Protein AF-A0A4Z2FTT7-F1 (afdb_monomer_lite)

Radius of gyration: 26.57 Å; chains: 1; bounding box: 64×46×73 Å

InterPro domains:
  IPR036691 Endonuclease/exonuclease/phosphatase superfamily [G3DSA:3.60.10.10] (120-258)
  IPR036691 Endonuclease/exonuclease/phosphatase superfamily [SSF56219] (150-249)
  IPR051055 PIF1 DNA helicase [PTHR47642] (5-167)

pLDDT: mean 81.09, std 10.64, range [51.78, 94.56]

Structure (mmCIF, N/CA/C/O backbone):
data_AF-A0A4Z2FTT7-F1
#
_entry.id   AF-A0A4Z2FTT7-F1
#
loop_
_atom_site.group_PDB
_atom_site.id
_atom_site.type_symbol
_atom_site.label_atom_id
_atom_site.label_alt_id
_atom_site.label_comp_id
_atom_site.label_asym_id
_atom_site.label_entity_id
_atom_site.label_seq_id
_atom_site.pdbx_PDB_ins_code
_atom_site.Cartn_x
_atom_site.Cartn_y
_atom_site.Cartn_z
_atom_site.occupancy
_atom_site.B_iso_or_equiv
_atom_site.auth_seq_id
_atom_site.auth_comp_id
_atom_site.auth_asym_id
_atom_site.auth_atom_id
_atom_site.pdbx_PDB_model_num
ATOM 1 N N . MET A 1 1 ? 25.150 -14.774 -25.495 1.00 55.94 1 MET A N 1
ATOM 2 C CA . MET A 1 1 ? 24.539 -13.585 -26.132 1.00 55.94 1 MET A CA 1
ATOM 3 C C . MET A 1 1 ? 25.618 -12.824 -26.909 1.00 55.94 1 MET A C 1
ATOM 5 O O . MET A 1 1 ? 26.497 -12.256 -26.270 1.00 55.94 1 MET A O 1
ATOM 9 N N . ARG A 1 2 ? 25.612 -12.877 -28.256 1.00 83.75 2 ARG A N 1
ATOM 10 C CA . ARG A 1 2 ? 26.646 -12.263 -29.129 1.00 83.75 2 ARG A CA 1
ATOM 11 C C . ARG A 1 2 ? 26.701 -10.734 -29.020 1.00 83.75 2 ARG A C 1
ATOM 13 O O . ARG A 1 2 ? 27.790 -10.173 -28.983 1.00 83.75 2 ARG A O 1
ATOM 20 N N . ALA A 1 3 ? 25.553 -10.088 -28.799 1.00 83.62 3 ALA A N 1
ATOM 21 C CA . ALA A 1 3 ? 25.464 -8.646 -28.547 1.00 83.62 3 ALA A CA 1
ATOM 22 C C . ALA A 1 3 ? 26.338 -8.178 -27.370 1.00 83.62 3 ALA A C 1
ATOM 24 O O . ALA A 1 3 ? 27.072 -7.205 -27.494 1.00 83.62 3 ALA A O 1
ATOM 25 N N . ARG A 1 4 ? 26.353 -8.925 -26.255 1.00 89.12 4 ARG A N 1
ATOM 26 C CA . ARG A 1 4 ? 27.187 -8.603 -25.081 1.00 89.12 4 ARG A CA 1
ATOM 27 C C . ARG A 1 4 ? 28.691 -8.631 -25.384 1.00 89.12 4 ARG A C 1
ATOM 29 O O . ARG A 1 4 ? 29.454 -7.959 -24.704 1.00 89.12 4 ARG A O 1
ATOM 36 N N . ARG A 1 5 ? 29.119 -9.440 -26.358 1.00 92.25 5 ARG A N 1
ATOM 37 C CA . ARG A 1 5 ? 30.529 -9.590 -26.755 1.00 92.25 5 ARG A CA 1
ATOM 38 C C . ARG A 1 5 ? 30.894 -8.750 -27.983 1.00 92.25 5 ARG A C 1
ATOM 40 O O . ARG A 1 5 ? 32.008 -8.887 -28.465 1.00 92.25 5 ARG A O 1
ATOM 47 N N . ALA A 1 6 ? 29.972 -7.922 -28.480 1.00 85.75 6 ALA A N 1
ATOM 48 C CA . ALA A 1 6 ? 30.131 -7.145 -29.709 1.00 85.75 6 ALA A CA 1
ATOM 49 C C . ALA A 1 6 ? 30.471 -7.997 -30.953 1.00 85.75 6 ALA A C 1
ATOM 51 O O . ALA A 1 6 ? 31.173 -7.544 -31.849 1.00 85.75 6 ALA A O 1
ATOM 52 N N . THR A 1 7 ? 29.954 -9.230 -31.027 1.00 92.19 7 THR A N 1
ATOM 53 C CA . THR A 1 7 ? 30.184 -10.164 -32.147 1.00 92.19 7 THR A CA 1
ATOM 54 C C . THR A 1 7 ? 28.905 -10.486 -32.931 1.00 92.19 7 THR A C 1
ATOM 56 O O . THR A 1 7 ? 28.724 -11.613 -33.391 1.00 92.19 7 THR A O 1
ATOM 59 N N . CYS A 1 8 ? 27.971 -9.532 -33.034 1.00 91.06 8 CYS A N 1
ATOM 60 C CA . CYS A 1 8 ? 26.739 -9.715 -33.811 1.00 91.06 8 CYS A CA 1
ATOM 61 C C . CYS A 1 8 ? 27.037 -9.850 -35.309 1.00 91.06 8 CYS A C 1
ATOM 63 O O . CYS A 1 8 ? 27.808 -9.063 -35.856 1.00 91.06 8 CYS A O 1
ATOM 65 N N . THR A 1 9 ? 26.393 -10.815 -35.964 1.00 93.19 9 THR A N 1
ATOM 66 C CA . THR A 1 9 ? 26.458 -10.986 -37.422 1.00 93.19 9 THR A CA 1
ATOM 67 C C . THR A 1 9 ? 25.404 -10.132 -38.134 1.00 93.19 9 THR A C 1
ATOM 69 O O . THR A 1 9 ? 24.498 -9.578 -37.509 1.00 93.19 9 THR A O 1
ATOM 72 N N . GLU A 1 10 ? 25.484 -10.042 -39.462 1.00 93.12 10 GLU A N 1
ATOM 73 C CA . GLU A 1 10 ? 24.448 -9.383 -40.270 1.00 93.12 10 GLU A CA 1
ATOM 74 C C . GLU A 1 10 ? 23.077 -10.057 -40.125 1.00 93.12 10 GLU A C 1
ATOM 76 O O . GLU A 1 10 ? 22.065 -9.362 -40.022 1.00 93.12 10 GLU A O 1
ATOM 81 N N . ASP A 1 11 ? 23.038 -11.389 -40.017 1.00 93.12 11 ASP A N 1
ATOM 82 C CA . ASP A 1 11 ? 21.801 -12.136 -39.762 1.00 93.12 11 ASP A CA 1
ATOM 83 C C . ASP A 1 11 ? 21.186 -11.794 -38.398 1.00 93.12 11 ASP A C 1
ATOM 85 O O . ASP A 1 11 ? 19.968 -11.642 -38.297 1.00 93.12 11 ASP A O 1
ATOM 89 N N . ASP A 1 12 ? 22.011 -11.594 -37.359 1.00 91.75 12 ASP A N 1
ATOM 90 C CA . ASP A 1 12 ? 21.536 -11.139 -36.045 1.00 91.75 12 ASP A CA 1
ATOM 91 C C . ASP A 1 12 ? 20.872 -9.760 -36.150 1.00 91.75 12 ASP A C 1
ATOM 93 O O . ASP A 1 12 ? 19.799 -9.527 -35.590 1.00 91.75 12 ASP A O 1
ATOM 97 N N . ILE A 1 13 ? 21.496 -8.836 -36.889 1.00 90.00 13 ILE A N 1
ATOM 98 C CA . ILE A 1 13 ? 20.957 -7.487 -37.106 1.00 90.00 13 ILE A CA 1
ATOM 99 C C . ILE A 1 13 ? 19.655 -7.561 -37.908 1.00 90.00 13 ILE A C 1
ATOM 101 O O . ILE A 1 13 ? 18.696 -6.857 -37.587 1.00 90.00 13 ILE A O 1
ATOM 105 N N . LYS A 1 14 ? 19.602 -8.411 -38.939 1.00 93.00 14 LYS A N 1
ATOM 106 C CA . LYS A 1 14 ? 18.405 -8.613 -39.760 1.00 93.00 14 LYS A CA 1
ATOM 107 C C . LYS A 1 14 ? 17.248 -9.146 -38.918 1.00 93.00 14 LYS A C 1
ATOM 109 O O . LYS A 1 14 ? 16.152 -8.608 -39.028 1.00 93.00 14 LYS A O 1
ATOM 114 N N . LEU A 1 15 ? 17.506 -10.115 -38.039 1.00 92.31 15 LEU A N 1
ATOM 115 C CA . LEU A 1 15 ? 16.520 -10.641 -37.095 1.00 92.31 15 LEU A CA 1
ATOM 116 C C . LEU A 1 15 ? 16.031 -9.570 -36.108 1.00 92.31 15 LEU A C 1
ATOM 118 O O . LEU A 1 15 ? 14.836 -9.454 -35.873 1.00 92.31 15 LEU A O 1
ATOM 122 N N . LEU A 1 16 ? 16.917 -8.741 -35.548 1.00 89.81 16 LEU A N 1
ATOM 123 C CA . LEU A 1 16 ? 16.490 -7.662 -34.643 1.00 89.81 16 LEU A CA 1
ATOM 124 C C . LEU A 1 16 ? 15.611 -6.625 -35.354 1.00 89.81 16 LEU A C 1
ATOM 126 O O . LEU A 1 16 ? 14.643 -6.132 -34.776 1.00 89.81 16 LEU A O 1
ATOM 130 N N . LYS A 1 17 ? 15.910 -6.322 -36.623 1.00 91.12 17 LYS A N 1
ATOM 131 C CA . LYS A 1 17 ? 15.117 -5.388 -37.432 1.00 91.12 17 LYS A CA 1
ATOM 132 C C . LYS A 1 17 ? 13.697 -5.883 -37.707 1.00 91.12 17 LYS A C 1
ATOM 134 O O . LYS A 1 17 ? 12.822 -5.044 -37.891 1.00 91.12 17 LYS A O 1
ATOM 139 N N . THR A 1 18 ? 13.434 -7.194 -37.691 1.00 91.00 18 THR A N 1
ATOM 140 C CA . THR A 1 18 ? 12.058 -7.704 -37.847 1.00 91.00 18 THR A CA 1
ATOM 141 C C . THR A 1 18 ? 11.179 -7.432 -36.626 1.00 91.00 18 THR A C 1
ATOM 143 O O . THR A 1 18 ? 9.964 -7.530 -36.734 1.00 91.00 18 THR A O 1
ATOM 146 N N . GLY A 1 19 ? 11.770 -7.109 -35.471 1.00 85.00 19 GLY A N 1
ATOM 147 C CA . GLY A 1 19 ? 11.050 -6.767 -34.240 1.00 85.00 19 GLY A CA 1
ATOM 148 C C . GLY A 1 19 ? 10.808 -5.268 -34.044 1.00 85.00 19 GLY A C 1
ATOM 149 O O . GLY A 1 19 ? 10.354 -4.868 -32.975 1.00 85.00 19 GLY A O 1
ATOM 150 N N . VAL A 1 20 ? 11.148 -4.427 -35.027 1.00 89.06 20 VAL A N 1
ATOM 151 C CA . VAL A 1 20 ? 10.937 -2.978 -34.936 1.00 89.06 20 VAL A CA 1
ATOM 152 C C . VAL A 1 20 ? 9.460 -2.674 -35.161 1.00 89.06 20 VAL A C 1
ATOM 154 O O . VAL A 1 20 ? 8.923 -2.942 -36.230 1.00 89.06 20 VAL A O 1
ATOM 157 N N . VAL A 1 21 ? 8.831 -2.083 -34.148 1.00 88.69 21 VAL A N 1
ATOM 158 C CA . VAL A 1 21 ? 7.438 -1.628 -34.173 1.00 88.69 21 VAL A CA 1
ATOM 159 C C . VAL A 1 21 ? 7.422 -0.140 -33.832 1.00 88.69 21 VAL A C 1
ATOM 161 O O . VAL A 1 21 ? 8.184 0.326 -32.981 1.00 88.69 21 VAL A O 1
ATOM 164 N N . THR A 1 22 ? 6.576 0.616 -34.516 1.00 86.81 22 THR A N 1
ATOM 165 C CA . THR A 1 22 ? 6.398 2.057 -34.337 1.00 86.81 22 THR A CA 1
ATOM 166 C C . THR A 1 22 ? 5.178 2.350 -33.473 1.00 86.81 22 THR A C 1
ATOM 168 O O . THR A 1 22 ? 4.245 1.558 -33.401 1.00 86.81 22 THR A O 1
ATOM 171 N N . SER A 1 23 ? 5.141 3.518 -32.829 1.00 81.56 23 SER A N 1
ATOM 172 C CA . SER A 1 23 ? 4.002 3.918 -31.988 1.00 81.56 23 SER A CA 1
ATOM 173 C C . SER A 1 23 ? 2.696 4.138 -32.764 1.00 81.56 23 SER A C 1
ATOM 175 O O . SER A 1 23 ? 1.651 4.313 -32.148 1.00 81.56 23 SER A O 1
ATOM 177 N N . SER A 1 24 ? 2.755 4.181 -34.098 1.00 85.19 24 SER A N 1
ATOM 178 C CA . SER A 1 24 ? 1.593 4.224 -34.992 1.00 85.19 24 SER A CA 1
ATOM 179 C C . SER A 1 24 ? 0.999 2.847 -35.294 1.00 85.19 24 SER A C 1
ATOM 181 O O . SER A 1 24 ? -0.097 2.780 -35.843 1.00 85.19 24 SER A O 1
ATOM 183 N N . ASP A 1 25 ? 1.700 1.762 -34.963 1.00 86.94 25 ASP A N 1
ATOM 184 C CA . ASP A 1 25 ? 1.221 0.410 -35.234 1.00 86.94 25 ASP A CA 1
ATOM 185 C C . ASP A 1 25 ? 0.185 -0.024 -34.191 1.00 86.94 25 ASP A C 1
ATOM 187 O O . ASP A 1 25 ? 0.391 0.129 -32.988 1.00 86.94 25 ASP A O 1
ATOM 191 N N . ASN A 1 26 ? -0.905 -0.660 -34.631 1.00 85.25 26 ASN A N 1
ATOM 192 C CA . ASN A 1 26 ? -1.942 -1.178 -33.724 1.00 85.25 26 ASN A CA 1
ATOM 193 C C . ASN A 1 26 ? -1.426 -2.254 -32.753 1.00 85.25 26 ASN A C 1
ATOM 195 O O . ASN A 1 26 ? -2.048 -2.506 -31.725 1.00 85.25 26 ASN A O 1
ATOM 199 N N . THR A 1 27 ? -0.313 -2.910 -33.080 1.00 86.81 27 THR A N 1
ATOM 200 C CA . THR A 1 27 ? 0.334 -3.915 -32.225 1.00 86.81 27 THR A CA 1
ATOM 201 C C . THR A 1 27 ? 1.383 -3.311 -31.294 1.00 86.81 27 THR A C 1
ATOM 203 O O . THR A 1 27 ? 2.096 -4.058 -30.623 1.00 86.81 27 THR A O 1
ATOM 206 N N . TYR A 1 28 ? 1.535 -1.982 -31.271 1.00 88.50 28 TYR A N 1
ATOM 207 C CA . TYR A 1 28 ? 2.485 -1.320 -30.389 1.00 88.50 28 TYR A CA 1
ATOM 208 C C . TYR A 1 28 ? 2.107 -1.569 -28.922 1.00 88.50 28 TYR A C 1
ATOM 210 O O . TYR A 1 28 ? 0.982 -1.262 -28.517 1.00 88.50 28 TYR A O 1
ATOM 218 N N . PRO A 1 29 ? 3.021 -2.105 -28.098 1.00 88.56 29 PRO A N 1
ATOM 219 C CA . PRO A 1 29 ? 2.716 -2.461 -26.721 1.00 88.56 29 PRO A CA 1
ATOM 220 C C . PRO A 1 29 ? 2.744 -1.215 -25.823 1.00 88.56 29 PRO A C 1
ATOM 222 O O . PRO A 1 29 ? 3.659 -1.037 -25.024 1.00 88.56 29 PRO A O 1
ATOM 225 N N . ALA A 1 30 ? 1.735 -0.349 -25.948 1.00 85.25 30 ALA A N 1
ATOM 226 C CA . ALA A 1 30 ? 1.680 0.947 -25.267 1.00 85.25 30 ALA A CA 1
ATOM 227 C C . ALA A 1 30 ? 1.783 0.847 -23.732 1.00 85.25 30 ALA A C 1
ATOM 229 O O . ALA A 1 30 ? 2.330 1.748 -23.102 1.00 85.25 30 ALA A O 1
ATOM 230 N N . ASP A 1 31 ? 1.310 -0.255 -23.146 1.00 83.12 31 ASP A N 1
ATOM 231 C CA . ASP A 1 31 ? 1.313 -0.480 -21.695 1.00 83.12 31 ASP A CA 1
ATOM 232 C C . ASP A 1 31 ? 2.572 -1.202 -21.180 1.00 83.12 31 ASP A C 1
ATOM 234 O O . ASP A 1 31 ? 2.707 -1.450 -19.977 1.00 83.12 31 ASP A O 1
ATOM 238 N N . ALA A 1 32 ? 3.505 -1.564 -22.067 1.00 87.44 32 ALA A N 1
ATOM 239 C CA . ALA A 1 32 ? 4.753 -2.207 -21.675 1.00 87.44 32 ALA A CA 1
ATOM 240 C C . ALA A 1 32 ? 5.748 -1.218 -21.048 1.00 87.44 32 ALA A C 1
ATOM 242 O O . ALA A 1 32 ? 5.661 0.002 -21.198 1.00 87.44 32 ALA A O 1
ATOM 243 N N . LEU A 1 33 ? 6.749 -1.761 -20.352 1.00 89.31 33 LEU A N 1
ATOM 244 C CA . LEU A 1 33 ? 7.875 -0.971 -19.867 1.00 89.31 33 LEU A CA 1
ATOM 245 C C . LEU A 1 33 ? 8.743 -0.525 -21.052 1.00 89.31 33 LEU A C 1
ATOM 247 O O . LEU A 1 33 ? 9.377 -1.349 -21.713 1.00 89.31 33 LEU A O 1
ATOM 251 N N . HIS A 1 34 ? 8.810 0.784 -21.277 1.00 91.94 34 HIS A N 1
ATOM 252 C CA . HIS A 1 34 ? 9.631 1.380 -22.325 1.00 91.94 34 HIS A CA 1
ATOM 253 C C . HIS A 1 34 ? 10.995 1.805 -21.777 1.00 91.94 34 HIS A C 1
ATOM 255 O O . HIS A 1 34 ? 11.088 2.503 -20.767 1.00 91.94 34 HIS A O 1
ATOM 261 N N . VAL A 1 35 ? 12.067 1.398 -22.461 1.00 92.00 35 VAL A N 1
ATOM 262 C CA . VAL A 1 35 ? 13.445 1.769 -22.116 1.00 92.00 35 VAL A CA 1
ATOM 263 C C . VAL A 1 35 ? 13.928 2.840 -23.087 1.00 92.00 35 VAL A C 1
ATOM 265 O O . VAL A 1 35 ? 13.915 2.638 -24.299 1.00 92.00 35 VAL A O 1
ATOM 268 N N . PHE A 1 36 ? 14.384 3.969 -22.548 1.00 92.31 36 PHE A N 1
ATOM 269 C CA . PHE A 1 36 ? 14.907 5.094 -23.322 1.00 92.31 36 PHE A CA 1
ATOM 270 C C . PHE A 1 36 ? 16.375 5.353 -22.988 1.00 92.31 36 PHE A C 1
ATOM 272 O 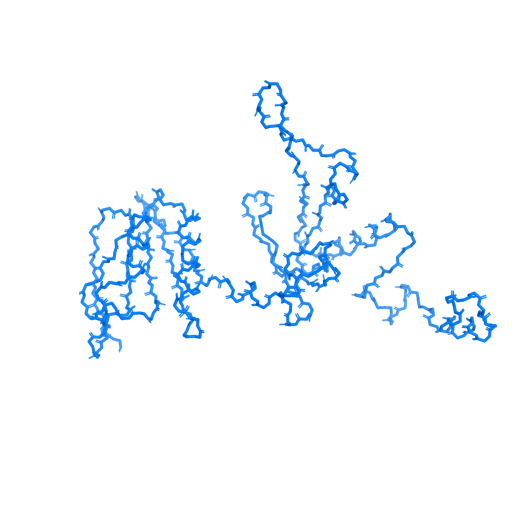O . PHE A 1 36 ? 16.867 4.961 -21.930 1.00 92.31 36 PHE A O 1
ATOM 279 N N . LYS A 1 37 ? 17.079 6.047 -23.887 1.00 91.12 37 LYS A N 1
ATOM 280 C CA . LYS A 1 37 ? 18.495 6.399 -23.691 1.00 91.12 37 LYS A CA 1
ATOM 281 C C . LYS A 1 37 ? 18.693 7.538 -22.683 1.00 91.12 37 LYS A C 1
ATOM 283 O O . LYS A 1 37 ? 19.781 7.659 -22.128 1.00 91.12 37 LYS A O 1
ATOM 288 N N . THR A 1 38 ? 17.686 8.390 -22.461 1.00 88.88 38 THR A N 1
ATOM 289 C CA . THR A 1 38 ? 17.773 9.531 -21.535 1.00 88.88 38 THR A CA 1
ATOM 290 C C . THR A 1 38 ? 16.564 9.637 -20.612 1.00 88.88 38 THR A C 1
ATOM 292 O O . THR A 1 38 ? 15.435 9.369 -21.017 1.00 88.88 38 THR A O 1
ATOM 295 N N . ASN A 1 39 ? 16.781 10.145 -19.394 1.00 84.75 39 ASN A N 1
ATOM 296 C CA . ASN A 1 39 ? 15.696 10.431 -18.445 1.00 84.75 39 ASN A CA 1
ATOM 297 C C . ASN A 1 39 ? 14.689 11.449 -18.996 1.00 84.75 39 ASN A C 1
ATOM 299 O O . ASN A 1 39 ? 13.503 11.330 -18.736 1.00 84.75 39 ASN A O 1
ATOM 303 N N . LYS A 1 40 ? 15.133 12.410 -19.817 1.00 88.19 40 LYS A N 1
ATOM 304 C CA . LYS A 1 40 ? 14.233 13.381 -20.456 1.00 88.19 40 LYS A CA 1
ATOM 305 C C . LYS A 1 40 ? 13.194 12.700 -21.355 1.00 88.19 40 LYS A C 1
ATOM 307 O O . LYS A 1 40 ? 12.037 13.104 -21.372 1.00 88.19 40 LYS A O 1
ATOM 312 N N . GLU A 1 41 ? 13.597 11.678 -22.107 1.00 91.44 41 GLU A N 1
ATOM 313 C CA . GLU A 1 41 ? 12.675 10.902 -22.946 1.00 91.44 41 GLU A CA 1
ATOM 314 C C . GLU A 1 41 ? 11.732 10.044 -22.097 1.00 91.44 41 GLU A C 1
ATOM 316 O O . GLU A 1 41 ? 10.536 10.016 -22.385 1.00 91.44 41 GLU A O 1
ATOM 321 N N . VAL A 1 42 ? 12.244 9.431 -21.019 1.00 88.75 42 VAL A N 1
ATOM 322 C CA . VAL A 1 42 ? 11.421 8.720 -20.021 1.00 88.75 42 VAL A CA 1
ATOM 323 C C . VAL A 1 42 ? 10.343 9.650 -19.461 1.00 88.75 42 VAL A C 1
ATOM 325 O O . VAL A 1 42 ? 9.169 9.294 -19.428 1.00 88.75 42 VAL A O 1
ATOM 328 N N . ASP A 1 43 ? 10.727 10.859 -19.058 1.00 88.00 43 ASP A N 1
ATOM 329 C CA . ASP A 1 43 ? 9.832 11.829 -18.429 1.00 88.00 43 ASP A CA 1
ATOM 330 C C . ASP A 1 43 ? 8.748 12.296 -19.392 1.00 88.00 43 ASP A C 1
ATOM 332 O O . ASP A 1 43 ? 7.570 12.300 -19.040 1.00 88.00 43 ASP A O 1
ATOM 336 N N . ASN A 1 44 ? 9.121 12.619 -20.631 1.00 90.88 44 ASN A N 1
ATOM 337 C CA . ASN A 1 44 ? 8.163 12.995 -21.665 1.00 90.88 44 ASN A CA 1
ATOM 338 C C . ASN A 1 44 ? 7.163 11.868 -21.948 1.00 90.88 44 ASN A C 1
ATOM 340 O O . ASN A 1 44 ? 5.959 12.123 -22.033 1.00 90.88 44 ASN A O 1
ATOM 344 N N . HIS A 1 45 ? 7.646 10.628 -22.073 1.00 90.62 45 HIS A N 1
ATOM 345 C CA . HIS A 1 45 ? 6.791 9.468 -22.300 1.00 90.62 45 HIS A CA 1
ATOM 346 C C . HIS A 1 45 ? 5.828 9.256 -21.121 1.00 90.62 45 HIS A C 1
ATOM 348 O O . HIS A 1 45 ? 4.612 9.251 -21.323 1.00 90.62 45 HIS A O 1
ATOM 354 N N . ASN A 1 46 ? 6.341 9.207 -19.890 1.00 89.94 46 ASN A N 1
ATOM 355 C CA . ASN A 1 46 ? 5.535 8.998 -18.685 1.00 89.94 46 ASN A CA 1
ATOM 356 C C . ASN A 1 46 ? 4.506 10.118 -18.470 1.00 89.94 46 ASN A C 1
ATOM 358 O O . ASN A 1 46 ? 3.333 9.839 -18.224 1.00 89.94 46 ASN A O 1
ATOM 362 N N . LEU A 1 47 ? 4.904 11.386 -18.624 1.00 88.25 47 LEU A N 1
ATOM 363 C CA . LEU A 1 47 ? 3.990 12.526 -18.508 1.00 88.25 47 LEU A CA 1
ATOM 364 C C . LEU A 1 47 ? 2.905 12.493 -19.582 1.00 88.25 47 LEU A C 1
ATOM 366 O O . LEU A 1 47 ? 1.763 12.846 -19.298 1.00 88.25 47 LEU A O 1
ATOM 370 N N . SER A 1 48 ? 3.227 12.059 -20.804 1.00 89.12 48 SER A N 1
ATOM 371 C CA . SER A 1 48 ? 2.218 11.905 -21.853 1.00 89.12 48 SER A CA 1
ATOM 372 C C . SER A 1 48 ? 1.182 10.833 -21.501 1.00 89.12 48 SER A C 1
ATOM 374 O O . SER A 1 48 ? 0.002 11.030 -21.773 1.00 89.12 48 SER A O 1
ATOM 376 N N . HIS A 1 49 ? 1.591 9.740 -20.847 1.00 86.81 49 HIS A N 1
ATOM 377 C CA . HIS A 1 49 ? 0.679 8.694 -20.379 1.00 86.81 49 HIS A CA 1
ATOM 378 C C . HIS A 1 49 ? -0.184 9.169 -19.207 1.00 86.81 49 HIS A C 1
ATOM 380 O O . HIS A 1 49 ? -1.391 8.946 -19.214 1.00 86.81 49 HIS A O 1
ATOM 386 N N . ILE A 1 50 ? 0.394 9.901 -18.253 1.00 87.62 50 ILE A N 1
ATOM 387 C CA . ILE A 1 50 ? -0.358 10.485 -17.132 1.00 87.62 50 ILE A CA 1
ATOM 388 C C . ILE A 1 50 ? -1.396 11.494 -17.638 1.00 87.62 50 ILE A C 1
ATOM 390 O O . ILE A 1 50 ? -2.548 11.439 -17.225 1.00 87.62 50 ILE A O 1
ATOM 394 N N . LYS A 1 51 ? -1.025 12.375 -18.577 1.00 87.38 51 LYS A N 1
ATOM 395 C CA . LYS A 1 51 ? -1.928 13.394 -19.145 1.00 87.38 51 LYS A CA 1
ATOM 396 C C . LYS A 1 51 ? -3.074 12.820 -19.979 1.00 87.38 51 LYS A C 1
ATOM 398 O O . LYS A 1 51 ? -4.061 13.513 -20.190 1.00 87.38 51 LYS A O 1
ATOM 403 N N . LYS A 1 52 ? -2.945 11.586 -20.477 1.00 85.25 52 LYS A N 1
ATOM 404 C CA . LYS A 1 52 ? -4.041 10.873 -21.154 1.00 85.25 52 LYS A CA 1
ATOM 405 C C . LYS A 1 52 ? -5.094 10.359 -20.168 1.00 85.25 52 LYS A C 1
ATOM 407 O O . LYS A 1 52 ? -6.195 10.026 -20.597 1.00 85.25 52 LYS A O 1
ATOM 412 N N . SER A 1 53 ? -4.769 10.277 -18.877 1.00 80.06 53 SER A N 1
ATOM 413 C CA . SER A 1 53 ? -5.735 9.902 -17.848 1.00 80.06 53 SER A CA 1
ATOM 414 C C . SER A 1 53 ? -6.805 10.982 -17.706 1.00 80.06 53 SER A C 1
ATOM 416 O O . SER A 1 53 ? -6.499 12.170 -17.647 1.00 80.06 53 SER A O 1
ATOM 418 N N . GLN A 1 54 ? -8.065 10.561 -17.615 1.00 80.62 54 GLN A N 1
ATOM 419 C CA . GLN A 1 54 ? -9.188 11.437 -17.260 1.00 80.62 54 GLN A CA 1
ATOM 420 C C . GLN A 1 54 ? -9.307 11.644 -15.741 1.00 80.62 54 GLN A C 1
ATOM 422 O O . GLN A 1 54 ? -10.145 12.417 -15.283 1.00 80.62 54 GLN A O 1
ATOM 427 N N . SER A 1 55 ? -8.495 10.933 -14.954 1.00 83.38 55 SER A N 1
ATOM 428 C CA . SER A 1 55 ? -8.514 11.016 -13.496 1.00 83.38 55 SER A CA 1
ATOM 429 C C . SER A 1 55 ? -7.758 12.245 -12.999 1.00 83.38 55 SER A C 1
ATOM 431 O O . SER A 1 55 ? -6.906 12.803 -13.691 1.00 83.38 55 SER A O 1
ATOM 433 N N . HIS A 1 56 ? -8.034 12.645 -11.758 1.00 85.19 56 HIS A N 1
ATOM 434 C CA . HIS A 1 56 ? -7.301 13.729 -11.113 1.00 85.19 56 HIS A CA 1
ATOM 435 C C . HIS A 1 56 ? -5.794 13.412 -11.046 1.00 85.19 56 HIS A C 1
ATOM 437 O O . HIS A 1 56 ? -5.390 12.262 -10.837 1.00 85.19 56 HIS A O 1
ATOM 443 N N . ILE A 1 57 ? -4.965 14.431 -11.273 1.00 88.44 57 ILE A N 1
ATOM 444 C CA . ILE A 1 57 ? -3.505 14.323 -11.269 1.00 88.44 57 ILE A CA 1
ATOM 445 C C . ILE A 1 57 ? -2.999 14.956 -9.977 1.00 88.44 57 ILE A C 1
ATOM 447 O O . ILE A 1 57 ? -3.208 16.143 -9.744 1.00 88.44 57 ILE A O 1
ATOM 451 N N . HIS A 1 58 ? -2.307 14.167 -9.163 1.00 85.88 58 HIS A N 1
ATOM 452 C CA . HIS A 1 58 ? -1.659 14.636 -7.948 1.00 85.88 58 HIS A CA 1
ATOM 453 C C . HIS A 1 58 ? -0.178 14.908 -8.208 1.00 85.88 58 HIS A C 1
ATOM 455 O O . HIS A 1 58 ? 0.550 14.024 -8.665 1.00 85.88 58 HIS A O 1
ATOM 461 N N . GLU A 1 59 ? 0.279 16.113 -7.870 1.00 86.94 59 GLU A N 1
ATOM 462 C CA . GLU A 1 59 ? 1.696 16.480 -7.874 1.00 86.94 59 GLU A CA 1
ATOM 463 C C . GLU A 1 59 ? 2.238 16.481 -6.443 1.00 86.94 59 GLU A C 1
ATOM 465 O O . GLU A 1 59 ? 1.918 17.348 -5.630 1.00 86.94 59 GLU A O 1
ATOM 470 N N . ILE A 1 60 ? 3.077 15.498 -6.129 1.00 84.12 60 ILE A N 1
ATOM 471 C CA . ILE A 1 60 ? 3.658 15.312 -4.801 1.00 84.12 60 ILE A CA 1
ATOM 472 C C . ILE A 1 60 ? 5.075 15.866 -4.819 1.00 84.12 60 ILE A C 1
ATOM 474 O O . ILE A 1 60 ? 5.975 15.291 -5.433 1.00 84.12 60 ILE A O 1
ATOM 478 N N . LYS A 1 61 ? 5.270 16.995 -4.145 1.00 79.75 61 LYS A N 1
ATOM 479 C CA . LYS A 1 61 ? 6.572 17.652 -4.017 1.00 79.75 61 LYS A CA 1
ATOM 480 C C . LYS A 1 61 ? 7.399 17.001 -2.910 1.00 79.75 61 LYS A C 1
ATOM 482 O O . LYS A 1 61 ? 6.893 16.764 -1.815 1.00 79.75 61 LYS A O 1
ATOM 487 N N . ALA A 1 62 ? 8.669 16.738 -3.190 1.00 73.19 62 ALA A N 1
ATOM 488 C CA . ALA A 1 62 ? 9.630 16.276 -2.203 1.00 73.19 62 ALA A CA 1
ATOM 489 C C . ALA A 1 62 ? 9.873 17.371 -1.159 1.00 73.19 62 ALA A C 1
ATOM 491 O O . ALA A 1 62 ? 10.043 18.543 -1.491 1.00 73.19 62 ALA A O 1
ATOM 492 N N . ILE A 1 63 ? 9.910 16.968 0.107 1.00 68.94 63 ILE A N 1
ATOM 493 C CA . ILE A 1 63 ? 10.137 17.856 1.241 1.00 68.94 63 ILE A CA 1
ATOM 494 C C . ILE A 1 63 ? 11.393 17.367 1.959 1.00 68.94 63 ILE A C 1
ATOM 496 O O . ILE A 1 63 ? 11.386 16.268 2.514 1.00 68.94 63 ILE A O 1
ATOM 500 N N . ASP A 1 64 ? 12.452 18.178 1.966 1.00 66.12 64 ASP A N 1
ATOM 501 C CA . ASP A 1 64 ? 13.667 17.896 2.730 1.00 66.12 64 ASP A CA 1
ATOM 502 C C . ASP A 1 64 ? 13.657 18.667 4.062 1.00 66.12 64 ASP A C 1
ATOM 504 O O . ASP A 1 64 ? 13.094 19.762 4.173 1.00 66.12 64 ASP A O 1
ATOM 508 N N . LYS A 1 65 ? 14.264 18.087 5.098 1.00 64.81 65 LYS A N 1
ATOM 509 C CA . LYS A 1 65 ? 14.400 18.701 6.425 1.00 64.81 65 LYS A CA 1
ATOM 510 C C . LYS A 1 65 ? 15.879 18.857 6.742 1.00 64.81 65 LYS A C 1
ATOM 512 O O . LYS A 1 65 ? 16.561 17.877 7.033 1.00 64.81 65 LYS A O 1
ATOM 517 N N . ARG A 1 66 ? 16.361 20.101 6.782 1.00 64.50 66 ARG A N 1
ATOM 518 C CA . ARG A 1 66 ? 17.699 20.411 7.303 1.00 64.50 66 ARG A CA 1
ATOM 519 C C . ARG A 1 66 ? 17.605 20.914 8.732 1.00 64.50 66 ARG A C 1
ATOM 521 O O . ARG A 1 66 ? 16.767 21.751 9.055 1.00 64.50 66 ARG A O 1
ATOM 528 N N . LYS A 1 67 ? 18.482 20.392 9.588 1.00 59.91 67 LYS A N 1
ATOM 529 C CA . LYS A 1 67 ? 18.674 20.900 10.944 1.00 59.91 67 LYS A CA 1
ATOM 530 C C . LYS A 1 67 ? 19.749 21.978 10.903 1.00 59.91 67 LYS A C 1
ATOM 532 O O . LYS A 1 67 ? 20.880 21.697 10.509 1.00 59.91 67 LYS A O 1
ATOM 537 N N . ASP A 1 68 ? 19.394 23.191 11.302 1.00 60.62 68 ASP A N 1
ATOM 538 C CA . ASP A 1 68 ? 20.367 24.254 11.514 1.00 60.62 68 ASP A CA 1
ATOM 539 C C . ASP A 1 68 ? 21.280 23.866 12.691 1.00 60.62 68 ASP A C 1
ATOM 541 O O . ASP A 1 68 ? 20.815 23.550 13.791 1.00 60.62 68 ASP A O 1
ATOM 545 N N . VAL A 1 69 ? 22.588 23.827 12.432 1.00 61.41 69 VAL A N 1
ATOM 546 C CA . VAL A 1 69 ? 23.608 23.336 13.373 1.00 61.41 69 VAL A CA 1
ATOM 547 C C . VAL A 1 69 ? 23.766 24.270 14.579 1.00 61.41 69 VAL A C 1
ATOM 549 O O . VAL A 1 69 ? 24.185 23.818 15.641 1.00 61.41 69 VAL A O 1
ATOM 552 N N . HIS A 1 70 ? 23.412 25.550 14.441 1.00 63.78 70 HIS A N 1
ATOM 553 C CA . HIS A 1 70 ? 23.582 26.563 15.480 1.00 63.78 70 HIS A CA 1
ATOM 554 C C . HIS A 1 70 ? 22.309 26.773 16.307 1.00 63.78 70 HIS A C 1
ATOM 556 O O . HIS A 1 70 ? 22.385 26.916 17.525 1.00 63.78 70 HIS A O 1
ATOM 562 N N . THR A 1 71 ? 21.138 26.770 15.665 1.00 67.88 71 THR A N 1
ATOM 563 C CA . THR A 1 71 ? 19.853 27.037 16.343 1.00 67.88 71 THR A CA 1
ATOM 564 C C . THR A 1 71 ? 19.092 25.767 16.724 1.00 67.88 71 THR A C 1
ATOM 566 O O . THR A 1 71 ? 18.136 25.823 17.495 1.00 67.88 71 THR A O 1
ATOM 569 N N . GLY A 1 72 ? 19.486 24.607 16.185 1.00 63.72 72 GLY A N 1
ATOM 570 C CA . GLY A 1 72 ? 18.787 23.335 16.377 1.00 63.72 72 GLY A CA 1
ATOM 571 C C . GLY A 1 72 ? 17.418 23.262 15.691 1.00 63.72 72 GLY A C 1
ATOM 572 O O . GLY A 1 72 ? 16.738 22.239 15.811 1.00 63.72 72 GLY A O 1
ATOM 573 N N . GLN A 1 73 ? 17.021 24.314 14.971 1.00 51.78 73 GLN A N 1
ATOM 574 C CA . GLN A 1 73 ? 15.716 24.452 14.340 1.00 51.78 73 GLN A CA 1
ATOM 575 C C . GLN A 1 73 ? 15.663 23.642 13.034 1.00 51.78 73 GLN A C 1
ATOM 577 O O . GLN A 1 73 ? 16.629 23.588 12.271 1.00 51.78 73 GLN A O 1
ATOM 582 N N . LEU A 1 74 ? 14.534 22.972 12.787 1.00 51.88 74 LEU A N 1
ATOM 583 C CA . LEU A 1 74 ? 14.293 22.220 11.554 1.00 51.88 74 LEU A CA 1
ATOM 584 C C . LEU A 1 74 ? 13.686 23.154 10.509 1.00 51.88 74 LEU A C 1
ATOM 586 O O . LEU A 1 74 ? 12.569 23.638 10.687 1.00 51.88 74 LEU A O 1
ATOM 590 N N . THR A 1 75 ? 14.402 23.384 9.414 1.00 56.97 75 THR A N 1
ATOM 591 C CA . THR A 1 75 ? 13.900 24.154 8.274 1.00 56.97 75 THR A CA 1
ATOM 592 C C . THR A 1 75 ? 13.492 23.194 7.163 1.00 56.97 75 THR A C 1
ATOM 594 O O . THR A 1 75 ? 14.257 22.307 6.775 1.00 56.97 75 THR A O 1
ATOM 597 N N . LEU A 1 76 ? 12.270 23.365 6.660 1.00 55.44 76 LEU A N 1
ATOM 598 C CA . LEU A 1 76 ? 11.792 22.667 5.470 1.00 55.44 76 LEU A CA 1
ATOM 599 C C . LEU A 1 76 ? 12.418 23.334 4.246 1.00 55.44 76 LEU A C 1
ATOM 601 O O . LEU A 1 76 ? 12.255 24.539 4.052 1.00 55.44 76 LEU A O 1
ATOM 605 N N . VAL A 1 77 ? 13.144 22.565 3.441 1.00 62.47 77 VAL A N 1
ATOM 606 C CA . VAL A 1 77 ? 13.809 23.060 2.234 1.00 62.47 77 VAL A CA 1
ATOM 607 C C . VAL A 1 77 ? 13.278 22.282 1.038 1.00 62.47 77 VAL A C 1
ATOM 609 O O . VAL A 1 77 ? 13.259 21.054 1.036 1.00 62.47 77 VAL A O 1
ATOM 612 N N . MET A 1 78 ? 12.844 23.012 0.013 1.00 59.94 78 MET A N 1
ATOM 613 C CA . MET A 1 78 ? 12.538 22.436 -1.293 1.00 59.94 78 MET A CA 1
ATOM 614 C C . MET A 1 78 ? 13.867 22.147 -2.013 1.00 59.94 78 MET A C 1
ATOM 616 O O . MET A 1 78 ? 14.657 23.078 -2.198 1.00 59.94 78 MET A O 1
ATOM 620 N N . PRO A 1 79 ? 14.162 20.891 -2.383 1.00 59.62 79 PRO A N 1
ATOM 621 C CA . PRO A 1 79 ? 15.422 20.546 -3.034 1.00 59.62 79 PRO A CA 1
ATOM 622 C C . PRO A 1 79 ? 15.530 21.210 -4.412 1.00 59.62 79 PRO A C 1
ATOM 624 O O . PRO A 1 79 ? 14.572 21.197 -5.172 1.00 59.62 79 PRO A O 1
ATOM 627 N N . SER A 1 80 ? 16.704 21.750 -4.760 1.00 57.34 80 SER A N 1
ATOM 628 C CA . SER A 1 80 ? 16.937 22.404 -6.067 1.00 57.34 80 SER A CA 1
ATOM 629 C C . SER A 1 80 ? 17.709 21.537 -7.074 1.00 57.34 80 SER A C 1
ATOM 631 O O . SER A 1 80 ? 17.826 21.899 -8.246 1.00 57.34 80 SER A O 1
ATOM 633 N N . LYS A 1 81 ? 18.257 20.391 -6.636 1.00 58.81 81 LYS A N 1
ATOM 634 C CA . LYS A 1 81 ? 19.006 19.428 -7.463 1.00 58.81 81 LYS A CA 1
ATOM 635 C C . LYS A 1 81 ? 18.681 17.987 -7.060 1.00 58.81 81 LYS A C 1
ATOM 637 O O . LYS A 1 81 ? 18.534 17.689 -5.882 1.00 58.81 81 LYS A O 1
ATOM 642 N N . VAL A 1 82 ? 18.676 17.067 -8.030 1.00 56.12 82 VAL A N 1
ATOM 643 C CA . VAL A 1 82 ? 18.403 15.620 -7.828 1.00 56.12 82 VAL A CA 1
ATOM 644 C C . VAL A 1 82 ? 19.467 14.921 -6.958 1.00 56.12 82 VAL A C 1
ATOM 646 O O . VAL A 1 82 ? 19.208 13.893 -6.336 1.00 56.12 82 VAL A O 1
ATOM 649 N N . SER A 1 83 ? 20.682 15.474 -6.884 1.00 56.91 83 SER A N 1
ATOM 650 C CA . SER A 1 83 ? 21.712 15.013 -5.941 1.00 56.91 83 SER A CA 1
ATOM 651 C C . SER A 1 83 ? 21.320 15.251 -4.485 1.00 56.91 83 SER A C 1
ATOM 653 O O . SER A 1 83 ? 21.706 14.475 -3.615 1.00 56.91 83 SER A O 1
ATOM 655 N N . ASP A 1 84 ? 20.545 16.306 -4.230 1.00 54.09 84 ASP A N 1
ATOM 656 C CA . ASP A 1 84 ? 20.194 16.758 -2.884 1.00 54.09 84 ASP A CA 1
ATOM 657 C C . ASP A 1 84 ? 19.042 15.923 -2.299 1.00 54.09 84 ASP A C 1
ATOM 659 O O . ASP A 1 84 ? 18.843 15.907 -1.092 1.00 54.09 84 ASP A O 1
ATOM 663 N N . THR A 1 85 ? 18.330 15.170 -3.142 1.00 53.97 85 THR A N 1
ATOM 664 C CA . THR A 1 85 ? 17.238 14.250 -2.781 1.00 53.97 85 THR A CA 1
ATOM 665 C C . THR A 1 85 ? 17.680 12.785 -2.702 1.00 53.97 85 THR A C 1
ATOM 667 O O . THR A 1 85 ? 16.841 11.883 -2.716 1.00 53.97 85 THR A O 1
ATOM 670 N N . GLY A 1 86 ? 18.990 12.506 -2.689 1.00 58.16 86 GLY A N 1
ATOM 671 C CA . GLY A 1 86 ? 19.507 11.131 -2.667 1.00 58.16 86 GLY A CA 1
ATOM 672 C C . GLY A 1 86 ? 19.121 10.311 -3.907 1.00 58.16 86 GLY A C 1
ATOM 673 O O . GLY A 1 86 ? 19.000 9.091 -3.825 1.00 58.16 86 GLY A O 1
ATOM 674 N N . GLY A 1 87 ? 18.893 10.974 -5.047 1.00 62.47 87 GLY A N 1
ATOM 675 C CA . GLY A 1 87 ? 18.453 10.332 -6.289 1.00 62.47 87 GLY A CA 1
ATOM 676 C C . GLY A 1 87 ? 16.934 10.173 -6.430 1.00 62.47 87 GLY A C 1
ATOM 677 O O . GLY A 1 87 ? 16.482 9.598 -7.421 1.00 62.47 87 GLY A O 1
ATOM 678 N N . LEU A 1 88 ? 16.136 10.685 -5.486 1.00 66.38 88 LEU A N 1
ATOM 679 C CA . LEU A 1 88 ? 14.674 10.729 -5.601 1.00 66.38 88 LEU A CA 1
ATOM 680 C C . LEU A 1 88 ? 14.217 11.922 -6.454 1.00 66.38 88 LEU A C 1
ATOM 682 O O . LEU A 1 88 ? 14.904 12.936 -6.565 1.00 66.38 88 LEU A O 1
ATOM 686 N N . ARG A 1 89 ? 13.042 11.819 -7.080 1.00 68.31 89 ARG A N 1
ATOM 687 C CA . ARG A 1 89 ? 12.495 12.921 -7.887 1.00 68.31 89 ARG A CA 1
ATOM 688 C C . ARG A 1 89 ? 12.007 14.058 -6.990 1.00 68.31 89 ARG A C 1
ATOM 690 O O . ARG A 1 89 ? 11.412 13.807 -5.950 1.00 68.31 89 ARG A O 1
ATOM 697 N N . GLU A 1 90 ? 12.217 15.296 -7.435 1.00 70.75 90 GLU A N 1
ATOM 698 C CA . GLU A 1 90 ? 11.700 16.505 -6.773 1.00 70.75 90 GLU A CA 1
ATOM 699 C C . GLU A 1 90 ? 10.167 16.539 -6.768 1.00 70.75 90 GLU A C 1
ATOM 701 O O . GLU A 1 90 ? 9.556 16.983 -5.802 1.00 70.75 90 GLU A O 1
ATOM 706 N N . VAL A 1 91 ? 9.542 16.038 -7.836 1.00 78.00 91 VAL A N 1
ATOM 707 C CA . VAL A 1 91 ? 8.090 15.913 -7.945 1.00 78.00 91 VAL A CA 1
ATOM 708 C C . VAL A 1 91 ? 7.743 14.514 -8.436 1.00 78.00 91 VAL A C 1
ATOM 710 O O . VAL A 1 91 ? 8.266 14.046 -9.453 1.00 78.00 91 VAL A O 1
ATOM 713 N N . VAL A 1 92 ? 6.849 13.848 -7.713 1.00 84.69 92 VAL A N 1
ATOM 714 C CA . VAL A 1 92 ? 6.210 12.602 -8.134 1.00 84.69 92 VAL A CA 1
ATOM 715 C C . VAL A 1 92 ? 4.797 12.937 -8.582 1.00 84.69 92 VAL A C 1
ATOM 717 O O . VAL A 1 92 ? 3.994 13.438 -7.802 1.00 84.69 92 VAL A O 1
ATOM 720 N N . VAL A 1 93 ? 4.501 12.664 -9.849 1.00 87.75 93 VAL A N 1
ATOM 721 C CA . VAL A 1 93 ? 3.167 12.865 -10.417 1.00 87.75 93 VAL A CA 1
ATOM 722 C C . VAL A 1 93 ? 2.459 11.520 -10.484 1.00 87.75 93 VAL A C 1
ATOM 724 O O . VAL A 1 93 ? 2.997 10.561 -11.039 1.00 87.75 93 VAL A O 1
ATOM 727 N N . VAL A 1 94 ? 1.261 11.444 -9.915 1.00 89.12 94 VAL A N 1
ATOM 728 C CA . VAL A 1 94 ? 0.479 10.208 -9.795 1.00 89.12 94 VAL A CA 1
ATOM 729 C C . VAL A 1 94 ? -0.976 10.477 -10.161 1.00 89.12 94 VAL A C 1
ATOM 731 O O . VAL A 1 94 ? -1.538 11.521 -9.848 1.00 89.12 94 VAL A O 1
ATOM 734 N N . THR A 1 95 ? -1.594 9.513 -10.836 1.00 90.19 95 THR A N 1
ATOM 735 C CA . THR A 1 95 ? -3.025 9.506 -11.147 1.00 90.19 95 THR A CA 1
ATOM 736 C C . THR A 1 95 ? -3.562 8.082 -11.008 1.00 90.19 95 THR A C 1
ATOM 738 O O . THR A 1 95 ? -2.791 7.118 -11.067 1.00 90.19 95 THR A O 1
ATOM 741 N N . MET A 1 96 ? -4.870 7.927 -10.806 1.00 89.12 96 MET A N 1
ATOM 742 C CA . MET A 1 96 ? -5.492 6.603 -10.784 1.00 89.12 96 MET A CA 1
ATOM 743 C C . MET A 1 96 ? -5.224 5.843 -12.089 1.00 89.12 96 MET A C 1
ATOM 745 O O . MET A 1 96 ? -5.279 6.413 -13.178 1.00 89.12 96 MET A O 1
ATOM 749 N N . GLY A 1 97 ? -4.910 4.552 -11.970 1.00 88.38 97 GLY A N 1
ATOM 750 C CA . GLY A 1 97 ? -4.543 3.697 -13.100 1.00 88.38 97 GLY A CA 1
ATOM 751 C C . GLY A 1 97 ? -3.097 3.859 -13.582 1.00 88.38 97 GLY A C 1
ATOM 752 O O . GLY A 1 97 ? -2.667 3.103 -14.452 1.00 88.38 97 GLY A O 1
ATOM 753 N N . ALA A 1 98 ? -2.317 4.791 -13.022 1.00 90.94 98 ALA A N 1
ATOM 754 C CA . ALA A 1 98 ? -0.923 4.965 -13.413 1.00 90.94 98 ALA A CA 1
ATOM 755 C C . ALA A 1 98 ? -0.077 3.731 -13.073 1.00 90.94 98 ALA A C 1
ATOM 757 O O . ALA A 1 98 ? -0.188 3.152 -11.988 1.00 90.94 98 ALA A O 1
ATOM 758 N N . ARG A 1 99 ? 0.818 3.366 -13.995 1.00 92.44 99 ARG A N 1
ATOM 759 C CA . ARG A 1 99 ? 1.862 2.366 -13.768 1.00 92.44 99 ARG A CA 1
ATOM 760 C C . ARG A 1 99 ? 2.983 2.978 -12.939 1.00 92.44 99 ARG A C 1
ATOM 762 O O . ARG A 1 99 ? 3.484 4.052 -13.262 1.00 92.44 99 ARG A O 1
ATOM 769 N N . VAL A 1 100 ? 3.378 2.284 -11.881 1.00 92.19 100 VAL A N 1
ATOM 770 C CA . VAL A 1 100 ? 4.419 2.726 -10.949 1.00 92.19 100 VAL A CA 1
ATOM 771 C C . VAL A 1 100 ? 5.431 1.618 -10.717 1.00 92.19 100 VAL A C 1
ATOM 773 O O . VAL A 1 100 ? 5.124 0.435 -10.866 1.00 92.19 100 VAL A O 1
ATOM 776 N N . MET A 1 101 ? 6.641 2.016 -10.334 1.00 92.31 101 MET A N 1
ATOM 777 C CA . MET A 1 101 ? 7.721 1.112 -9.967 1.00 92.31 101 MET A CA 1
ATOM 778 C C . MET A 1 101 ? 8.319 1.557 -8.636 1.00 92.31 101 MET A C 1
ATOM 780 O O . MET A 1 101 ? 8.595 2.739 -8.432 1.00 92.31 101 MET A O 1
ATOM 784 N N . VAL A 1 102 ? 8.537 0.602 -7.740 1.00 90.38 102 VAL A N 1
ATOM 785 C CA . VAL A 1 102 ? 9.269 0.815 -6.493 1.00 90.38 102 VAL A CA 1
ATOM 786 C C . VAL A 1 102 ? 10.753 0.966 -6.825 1.00 90.38 102 VAL A C 1
ATOM 788 O O . VAL A 1 102 ? 11.327 0.098 -7.471 1.00 90.38 102 VAL A O 1
ATOM 791 N N . THR A 1 103 ? 11.388 2.051 -6.382 1.00 86.75 103 THR A N 1
ATOM 792 C CA . THR A 1 103 ? 12.798 2.360 -6.699 1.00 86.75 103 THR A CA 1
ATOM 793 C C . THR A 1 103 ? 13.772 2.044 -5.564 1.00 86.75 103 THR A C 1
ATOM 795 O O . THR A 1 103 ? 14.983 2.202 -5.716 1.00 86.75 103 THR A O 1
ATOM 798 N N . VAL A 1 104 ? 13.261 1.593 -4.417 1.00 82.94 104 VAL A N 1
ATOM 799 C CA . VAL A 1 104 ? 14.038 1.320 -3.202 1.00 82.94 104 VAL A CA 1
ATOM 800 C C . VAL A 1 104 ? 13.609 0.002 -2.569 1.00 82.94 104 VAL A C 1
ATOM 802 O O . VAL A 1 104 ? 12.494 -0.467 -2.767 1.00 82.94 104 VAL A O 1
ATOM 805 N N . ASN A 1 105 ? 14.486 -0.611 -1.781 1.00 86.06 105 ASN A N 1
ATOM 806 C CA . ASN A 1 105 ? 14.125 -1.814 -1.037 1.00 86.06 105 ASN A CA 1
ATOM 807 C C . ASN A 1 105 ? 13.347 -1.419 0.221 1.00 86.06 105 ASN A C 1
ATOM 809 O O . ASN A 1 105 ? 13.928 -0.852 1.142 1.00 86.06 105 ASN A O 1
ATOM 813 N N . ILE A 1 106 ? 12.046 -1.715 0.246 1.00 82.50 106 ILE A N 1
ATOM 814 C CA . ILE A 1 106 ? 11.157 -1.407 1.375 1.00 82.50 106 ILE A CA 1
ATOM 815 C C . ILE A 1 106 ? 11.125 -2.599 2.336 1.00 82.50 106 ILE A C 1
ATOM 817 O O . ILE A 1 106 ? 11.437 -2.469 3.515 1.00 82.50 106 ILE A O 1
ATOM 821 N N . ASN A 1 107 ? 10.775 -3.779 1.821 1.00 84.38 107 ASN A N 1
ATOM 822 C CA . ASN A 1 107 ? 10.741 -5.028 2.576 1.00 84.38 107 ASN A CA 1
ATOM 823 C C . ASN A 1 107 ? 10.999 -6.195 1.618 1.00 84.38 107 ASN A C 1
ATOM 825 O O . ASN A 1 107 ? 10.088 -6.710 0.972 1.00 84.38 107 ASN A O 1
ATOM 829 N N . VAL A 1 108 ? 12.264 -6.607 1.525 1.00 88.50 108 VAL A N 1
ATOM 830 C CA . VAL A 1 108 ? 12.700 -7.648 0.583 1.00 88.50 108 VAL A CA 1
ATOM 831 C C . VAL A 1 108 ? 12.063 -9.004 0.899 1.00 88.50 108 VAL A C 1
ATOM 833 O O . VAL A 1 108 ? 11.728 -9.737 -0.028 1.00 88.50 108 VAL A O 1
ATOM 836 N N . SER A 1 109 ? 11.839 -9.329 2.179 1.00 88.94 109 SER A N 1
ATOM 837 C CA . SER A 1 109 ? 11.183 -10.587 2.566 1.00 88.94 109 SER A CA 1
ATOM 838 C C . SER A 1 109 ? 9.714 -10.656 2.143 1.00 88.94 109 SER A C 1
ATOM 840 O O . SER A 1 109 ? 9.241 -11.738 1.817 1.00 88.94 109 SER A O 1
ATOM 842 N N . ASP A 1 110 ? 9.027 -9.513 2.064 1.00 87.62 110 ASP A N 1
ATOM 843 C CA . ASP A 1 110 ? 7.652 -9.401 1.550 1.00 87.62 110 ASP A CA 1
ATOM 844 C C . ASP A 1 110 ? 7.613 -9.110 0.031 1.00 87.62 110 ASP A C 1
ATOM 846 O O . ASP A 1 110 ? 6.606 -8.702 -0.546 1.00 87.62 110 ASP A O 1
ATOM 850 N N . GLY A 1 111 ? 8.754 -9.249 -0.649 1.00 89.62 111 GLY A N 1
ATOM 851 C CA . GLY A 1 111 ? 8.877 -8.994 -2.082 1.00 89.62 111 GLY A CA 1
ATOM 852 C C . GLY A 1 111 ? 8.761 -7.522 -2.491 1.00 89.62 111 GLY A C 1
ATOM 853 O O . GLY A 1 111 ? 8.775 -7.250 -3.686 1.00 89.62 111 GLY A O 1
ATOM 854 N N . LEU A 1 112 ? 8.680 -6.571 -1.552 1.00 90.31 112 LEU A N 1
ATOM 855 C CA . LEU A 1 112 ? 8.658 -5.123 -1.802 1.00 90.31 112 LEU A CA 1
ATOM 856 C C . LEU A 1 112 ? 10.087 -4.597 -2.011 1.00 90.31 112 LEU A C 1
ATOM 858 O O . LEU A 1 112 ? 10.670 -3.934 -1.145 1.00 90.31 112 LEU A O 1
ATOM 862 N N . ALA A 1 113 ? 10.669 -4.943 -3.156 1.00 91.94 113 ALA A N 1
ATOM 863 C CA . ALA A 1 113 ? 12.035 -4.597 -3.540 1.00 91.94 113 ALA A CA 1
ATOM 864 C C . ALA A 1 113 ? 12.083 -3.592 -4.704 1.00 91.94 113 ALA A C 1
ATOM 866 O O . ALA A 1 113 ? 11.089 -3.347 -5.391 1.00 91.94 113 ALA A O 1
ATOM 867 N N . ASN A 1 114 ? 13.269 -3.033 -4.948 1.00 91.31 114 ASN A N 1
ATOM 868 C CA . ASN A 1 114 ? 13.523 -2.179 -6.106 1.00 91.31 114 ASN A CA 1
ATOM 869 C C . ASN A 1 114 ? 13.221 -2.928 -7.424 1.00 91.31 114 ASN A C 1
ATOM 871 O O . ASN A 1 114 ? 13.639 -4.072 -7.606 1.00 91.31 114 ASN A O 1
ATOM 875 N N . GLY A 1 115 ? 12.508 -2.274 -8.340 1.00 90.69 115 GLY A N 1
ATOM 876 C CA . GLY A 1 115 ? 12.114 -2.789 -9.652 1.00 90.69 115 GLY A CA 1
ATOM 877 C C . GLY A 1 115 ? 10.709 -3.393 -9.705 1.00 90.69 115 GLY A C 1
ATOM 878 O O . GLY A 1 115 ? 10.196 -3.658 -10.793 1.00 90.69 115 GLY A O 1
ATOM 879 N N . VAL A 1 116 ? 10.054 -3.590 -8.558 1.00 93.25 116 VAL A N 1
ATOM 880 C CA . VAL A 1 116 ? 8.682 -4.109 -8.510 1.00 93.25 116 VAL A CA 1
ATOM 881 C C . VAL A 1 116 ? 7.721 -3.103 -9.131 1.00 93.25 116 VAL A C 1
ATOM 883 O O . VAL A 1 116 ? 7.715 -1.933 -8.753 1.00 93.25 116 VAL A O 1
ATOM 886 N N . CYS A 1 117 ? 6.872 -3.580 -10.041 1.00 94.56 117 CYS A N 1
ATOM 887 C CA . CYS A 1 117 ? 5.871 -2.773 -10.729 1.00 94.56 117 CYS A CA 1
ATOM 888 C C . CYS A 1 117 ? 4.446 -3.048 -10.234 1.00 94.56 117 CYS A C 1
ATOM 890 O O . CYS A 1 117 ? 4.111 -4.150 -9.787 1.00 94.56 117 CYS A O 1
ATOM 892 N N . GLY A 1 118 ? 3.597 -2.034 -10.353 1.00 93.88 118 GLY A N 1
ATOM 893 C CA . GLY A 1 118 ? 2.179 -2.125 -10.045 1.00 93.88 118 GLY A CA 1
ATOM 894 C C . GLY A 1 118 ? 1.378 -0.982 -10.653 1.00 93.88 118 GLY A C 1
ATOM 895 O O . GLY A 1 118 ? 1.903 -0.139 -11.383 1.00 93.88 118 GLY A O 1
ATOM 896 N N . THR A 1 119 ? 0.092 -0.965 -10.334 1.00 92.50 119 THR A N 1
ATOM 897 C CA . THR A 1 119 ? -0.867 0.041 -10.792 1.00 92.50 119 THR A CA 1
ATOM 898 C C . THR A 1 119 ? -1.457 0.775 -9.596 1.00 92.50 119 THR A C 1
ATOM 900 O O . THR A 1 119 ? -1.862 0.143 -8.621 1.00 92.50 119 THR A O 1
ATOM 903 N N . VAL A 1 120 ? -1.543 2.101 -9.671 1.00 90.19 120 VAL A N 1
ATOM 904 C CA . VAL A 1 120 ? -2.217 2.918 -8.654 1.00 90.19 120 VAL A CA 1
ATOM 905 C C . VAL A 1 120 ? -3.719 2.645 -8.696 1.00 90.19 120 VAL A C 1
ATOM 907 O O . VAL A 1 120 ? -4.363 2.845 -9.726 1.00 90.19 120 VAL A O 1
ATOM 910 N N . VAL A 1 121 ? -4.274 2.202 -7.571 1.00 89.81 121 VAL A N 1
ATOM 911 C CA . VAL A 1 121 ? -5.706 1.890 -7.414 1.00 89.81 121 VAL A CA 1
ATOM 912 C C . VAL A 1 121 ? -6.430 2.864 -6.492 1.00 89.81 121 VAL A C 1
ATOM 914 O O . VAL A 1 121 ? -7.654 2.876 -6.469 1.00 89.81 121 VAL A O 1
ATOM 917 N N . GLY A 1 122 ? -5.691 3.704 -5.769 1.00 84.25 122 GLY A N 1
ATOM 918 C CA . GLY A 1 122 ? -6.266 4.729 -4.914 1.00 84.25 122 GLY A CA 1
ATOM 919 C C . GLY A 1 122 ? -5.208 5.651 -4.327 1.00 84.25 122 GLY A C 1
ATOM 920 O O . GLY A 1 122 ? -4.008 5.372 -4.374 1.00 84.25 122 GLY A O 1
ATOM 921 N N . THR A 1 123 ? -5.675 6.756 -3.769 1.00 82.44 123 THR A N 1
ATOM 922 C CA . THR A 1 123 ? -4.859 7.754 -3.080 1.00 82.44 123 THR A CA 1
ATOM 923 C C . THR A 1 123 ? -5.656 8.300 -1.910 1.00 82.44 123 THR A C 1
ATOM 925 O O . THR A 1 123 ? -6.833 8.618 -2.075 1.00 82.44 123 THR A O 1
ATOM 928 N N . GLU A 1 124 ? -5.020 8.454 -0.756 1.00 78.00 124 GLU A N 1
ATOM 929 C CA . GLU A 1 124 ? -5.612 9.157 0.383 1.00 78.00 124 GLU A CA 1
ATOM 930 C C . GLU A 1 124 ? -4.958 10.526 0.519 1.00 78.00 124 GLU A C 1
ATOM 932 O O . GLU A 1 124 ? -3.732 10.659 0.416 1.00 78.00 124 GLU A O 1
ATOM 937 N N . THR A 1 125 ? -5.776 11.549 0.753 1.00 77.19 125 THR A N 1
ATOM 938 C CA . THR A 1 125 ? -5.318 12.929 0.895 1.00 77.19 125 THR A CA 1
ATOM 939 C C . THR A 1 125 ? -5.764 13.527 2.223 1.00 77.19 125 THR A C 1
ATOM 941 O O . THR A 1 125 ? -6.805 13.184 2.780 1.00 77.19 125 THR A O 1
ATOM 944 N N . THR A 1 126 ? -4.960 14.446 2.749 1.00 73.81 126 THR A N 1
ATOM 945 C CA . THR A 1 126 ? -5.346 15.350 3.836 1.00 73.81 126 THR A CA 1
ATOM 946 C C . THR A 1 126 ? -5.261 16.774 3.302 1.00 73.81 126 THR A C 1
ATOM 948 O O . THR A 1 126 ? -4.174 17.337 3.169 1.00 73.81 126 THR A O 1
ATOM 951 N N . GLY A 1 127 ? -6.415 17.343 2.941 1.00 78.31 127 GLY A N 1
ATOM 952 C CA . GLY A 1 127 ? -6.461 18.560 2.128 1.00 78.31 127 GLY A CA 1
ATOM 953 C C . GLY A 1 127 ? -5.842 18.304 0.751 1.00 78.31 127 GLY A C 1
ATOM 954 O O . GLY A 1 127 ? -6.173 17.310 0.106 1.00 78.31 127 GLY A O 1
ATOM 955 N N . ASP A 1 128 ? -4.898 19.157 0.349 1.00 74.75 128 ASP A N 1
ATOM 956 C CA . ASP A 1 128 ? -4.199 19.047 -0.941 1.00 74.75 128 ASP A CA 1
ATOM 957 C C . ASP A 1 128 ? -2.975 18.111 -0.903 1.00 74.75 128 ASP A C 1
ATOM 959 O O . ASP A 1 128 ? -2.340 17.866 -1.929 1.00 74.75 128 ASP A O 1
ATOM 963 N N . GLN A 1 129 ? -2.607 17.582 0.271 1.00 74.38 129 GLN A N 1
ATOM 964 C CA . GLN A 1 129 ? -1.449 16.696 0.411 1.00 74.38 129 GLN A CA 1
ATOM 965 C C . GLN A 1 129 ? -1.857 15.230 0.293 1.00 74.38 129 GLN A C 1
ATOM 967 O O . GLN A 1 129 ? -2.683 14.744 1.065 1.00 74.38 129 GLN A O 1
ATOM 972 N N . VAL A 1 130 ? -1.231 14.504 -0.636 1.00 78.75 130 VAL A N 1
ATOM 973 C CA . VAL A 1 130 ? -1.336 13.041 -0.710 1.00 78.75 130 VAL A CA 1
ATOM 974 C C . VAL A 1 130 ? -0.517 12.427 0.420 1.00 78.75 130 VAL A C 1
ATOM 976 O O . VAL A 1 130 ? 0.687 12.664 0.511 1.00 78.75 130 VAL A O 1
ATOM 979 N N . ILE A 1 131 ? -1.171 11.627 1.259 1.00 75.50 131 ILE A N 1
ATOM 980 C CA . ILE A 1 131 ? -0.548 10.939 2.396 1.00 75.50 131 ILE A CA 1
ATOM 981 C C . ILE A 1 131 ? -0.284 9.458 2.103 1.00 75.50 131 ILE A C 1
ATOM 983 O O . ILE A 1 131 ? 0.700 8.909 2.594 1.00 75.50 131 ILE A O 1
ATOM 987 N N . VAL A 1 132 ? -1.117 8.819 1.273 1.00 78.38 132 VAL A N 1
ATOM 988 C CA . VAL A 1 132 ? -1.006 7.393 0.930 1.00 78.38 132 VAL A CA 1
ATOM 989 C C . VAL A 1 132 ? -1.277 7.193 -0.558 1.00 78.38 132 VAL A C 1
ATOM 991 O O . VAL A 1 132 ? -2.209 7.772 -1.114 1.00 78.38 132 VAL A O 1
ATOM 994 N N . ILE A 1 133 ? -0.478 6.336 -1.199 1.00 82.56 133 ILE A N 1
ATOM 995 C CA . ILE A 1 133 ? -0.727 5.824 -2.551 1.00 82.56 133 ILE A CA 1
ATOM 996 C C . ILE A 1 133 ? -0.964 4.320 -2.437 1.00 82.56 133 ILE A C 1
ATOM 998 O O . ILE A 1 133 ? -0.078 3.574 -2.020 1.00 82.56 133 ILE A O 1
ATOM 1002 N N . LEU A 1 134 ? -2.151 3.874 -2.834 1.00 84.56 134 LEU A N 1
ATOM 1003 C CA . LEU A 1 134 ? -2.517 2.465 -2.867 1.00 84.56 134 LEU A CA 1
ATOM 1004 C C . LEU A 1 134 ? -2.110 1.879 -4.218 1.00 84.56 134 LEU A C 1
ATOM 1006 O O . LEU A 1 134 ? -2.562 2.334 -5.273 1.00 84.56 134 LEU A O 1
ATOM 1010 N N . VAL A 1 135 ? -1.258 0.856 -4.187 1.00 89.75 135 VAL A N 1
ATOM 1011 C CA . VAL A 1 135 ? -0.711 0.210 -5.385 1.00 89.75 135 VAL A CA 1
ATOM 1012 C C . VAL A 1 135 ? -1.101 -1.262 -5.403 1.00 89.75 135 VAL A C 1
ATOM 1014 O O . VAL A 1 135 ? -0.793 -2.011 -4.479 1.00 89.75 135 VAL A O 1
ATOM 1017 N N . LYS A 1 136 ? -1.735 -1.696 -6.492 1.00 89.88 136 LYS A N 1
ATOM 1018 C CA . LYS A 1 136 ? -1.922 -3.111 -6.813 1.00 89.88 136 LYS A CA 1
ATOM 1019 C C . LYS A 1 136 ? -0.707 -3.599 -7.597 1.00 89.88 136 LYS A C 1
ATOM 1021 O O . LYS A 1 136 ? -0.544 -3.240 -8.762 1.00 89.88 136 LYS A O 1
ATOM 1026 N N . PHE A 1 137 ? 0.144 -4.398 -6.963 1.00 94.12 137 PHE A N 1
ATOM 1027 C CA . PHE A 1 137 ? 1.314 -4.987 -7.616 1.00 94.12 137 PHE A CA 1
ATOM 1028 C C . PHE A 1 137 ? 0.928 -6.071 -8.628 1.00 94.12 137 PHE A C 1
ATOM 1030 O O . PHE A 1 137 ? -0.062 -6.780 -8.447 1.00 94.12 137 PHE A O 1
ATOM 1037 N N . ASP A 1 138 ? 1.731 -6.212 -9.686 1.00 92.94 138 ASP A N 1
ATOM 1038 C CA . ASP A 1 138 ? 1.467 -7.183 -10.763 1.00 92.94 138 ASP A CA 1
ATOM 1039 C C . ASP A 1 138 ? 1.545 -8.625 -10.267 1.00 92.94 138 ASP A C 1
ATOM 1041 O O . ASP A 1 138 ? 0.772 -9.493 -10.672 1.00 92.94 138 ASP A O 1
ATOM 1045 N N . SER A 1 139 ? 2.505 -8.881 -9.377 1.00 92.38 139 SER A N 1
ATOM 1046 C CA . SER A 1 139 ? 2.656 -10.172 -8.730 1.00 92.38 139 SER A CA 1
ATOM 1047 C C . SER A 1 139 ? 1.797 -10.211 -7.467 1.00 92.38 139 SER A C 1
ATOM 1049 O O . SER A 1 139 ? 2.061 -9.445 -6.539 1.00 92.38 139 SER A O 1
ATOM 1051 N N . PRO A 1 140 ? 0.859 -11.169 -7.341 1.00 86.88 140 PRO A N 1
ATOM 1052 C CA . PRO A 1 140 ? 0.031 -11.313 -6.142 1.00 86.88 140 PRO A CA 1
ATOM 1053 C C . PRO A 1 140 ? 0.829 -11.788 -4.917 1.00 86.88 140 PRO A C 1
ATOM 1055 O O . PRO A 1 140 ? 0.261 -11.987 -3.849 1.00 86.88 140 PRO A O 1
ATOM 1058 N N . ARG A 1 141 ? 2.133 -12.060 -5.071 1.00 87.25 141 ARG A N 1
ATOM 1059 C CA . ARG A 1 141 ? 3.036 -12.460 -3.983 1.00 87.25 141 ARG A CA 1
ATOM 1060 C C . ARG A 1 141 ? 3.707 -11.277 -3.298 1.00 87.25 141 ARG A C 1
ATOM 1062 O O . ARG A 1 141 ? 4.243 -11.473 -2.218 1.00 87.25 141 ARG A O 1
ATOM 1069 N N . VAL A 1 142 ? 3.716 -10.111 -3.935 1.00 90.19 142 VAL A N 1
ATOM 1070 C CA . VAL A 1 142 ? 4.405 -8.931 -3.420 1.00 90.19 142 VAL A CA 1
ATOM 1071 C C . VAL A 1 142 ? 3.490 -8.163 -2.479 1.00 90.19 142 VAL A C 1
ATOM 1073 O O . VAL A 1 142 ? 2.330 -7.922 -2.809 1.00 90.19 142 VAL A O 1
ATOM 1076 N N . GLY A 1 143 ? 4.027 -7.756 -1.330 1.00 83.94 143 GLY A N 1
ATOM 1077 C CA . GLY A 1 143 ? 3.285 -6.981 -0.347 1.00 83.94 143 GLY A CA 1
ATOM 1078 C C . GLY A 1 143 ? 2.209 -7.803 0.353 1.00 83.94 143 GLY A C 1
ATOM 1079 O O . GLY A 1 143 ? 1.233 -7.227 0.821 1.00 83.94 143 GLY A O 1
ATOM 1080 N N . LYS A 1 144 ? 2.324 -9.137 0.380 1.00 82.75 144 LYS A N 1
ATOM 1081 C CA . LYS A 1 144 ? 1.329 -10.002 1.022 1.00 82.75 144 LYS A CA 1
ATOM 1082 C C . LYS A 1 144 ? 1.266 -9.741 2.512 1.00 82.75 144 LYS A C 1
ATOM 1084 O O . LYS A 1 144 ? 0.164 -9.646 3.035 1.00 82.75 144 LYS A O 1
ATOM 1089 N N . ASP A 1 145 ? 2.407 -9.589 3.172 1.00 77.75 145 ASP A N 1
ATOM 1090 C CA . ASP A 1 145 ? 2.442 -9.264 4.592 1.00 77.75 145 ASP A CA 1
ATOM 1091 C C . ASP A 1 145 ? 1.966 -7.830 4.820 1.00 77.75 145 ASP A C 1
ATOM 1093 O O . ASP A 1 145 ? 1.240 -7.579 5.778 1.00 77.75 145 ASP A O 1
ATOM 1097 N N . ALA A 1 146 ? 2.327 -6.889 3.943 1.00 72.94 146 ALA A N 1
ATOM 1098 C CA . ALA A 1 146 ? 1.862 -5.505 4.007 1.00 72.94 146 ALA A CA 1
ATOM 1099 C C . ALA A 1 146 ? 0.335 -5.388 3.850 1.00 72.94 146 ALA A C 1
ATOM 1101 O O . ALA A 1 146 ? -0.301 -4.722 4.661 1.00 72.94 146 ALA A O 1
ATOM 1102 N N . ILE A 1 147 ? -0.259 -6.074 2.869 1.00 69.88 147 ILE A N 1
ATOM 1103 C CA . ILE A 1 147 ? -1.716 -6.165 2.684 1.00 69.88 147 ILE A CA 1
ATOM 1104 C C . ILE A 1 147 ? -2.328 -6.893 3.864 1.00 69.88 147 ILE A C 1
ATOM 1106 O O . ILE A 1 147 ? -3.296 -6.412 4.447 1.00 69.88 147 ILE A O 1
ATOM 1110 N N . ALA A 1 148 ? -1.732 -8.031 4.240 1.00 63.81 148 ALA A N 1
ATOM 1111 C CA . ALA A 1 148 ? -2.208 -8.808 5.358 1.00 63.81 148 ALA A CA 1
ATOM 1112 C C . ALA A 1 148 ? -2.306 -7.911 6.567 1.00 63.81 148 ALA A C 1
ATOM 1114 O O . ALA A 1 148 ? -3.336 -8.066 7.189 1.00 63.81 148 ALA A O 1
ATOM 1115 N N . ARG A 1 149 ? -1.335 -7.007 6.836 1.00 61.12 149 ARG A N 1
ATOM 1116 C CA . ARG A 1 149 ? -1.222 -6.005 7.929 1.00 61.12 149 ARG A CA 1
ATOM 1117 C C . ARG A 1 149 ? -2.268 -4.879 7.935 1.00 61.12 149 ARG A C 1
ATOM 1119 O O . ARG A 1 149 ? -2.368 -4.201 8.956 1.00 61.12 149 ARG A O 1
ATOM 1126 N N . ILE A 1 150 ? -3.076 -4.705 6.893 1.00 60.22 150 ILE A N 1
ATOM 1127 C CA . ILE A 1 150 ? -4.121 -3.668 6.859 1.00 60.22 150 ILE A CA 1
ATOM 1128 C C . ILE A 1 150 ? -5.299 -4.090 7.741 1.00 60.22 150 ILE A C 1
ATOM 1130 O O . ILE A 1 150 ? -5.838 -5.184 7.596 1.00 60.22 150 ILE A O 1
ATOM 1134 N N . LEU A 1 151 ? -5.657 -3.258 8.715 1.00 63.31 151 LEU A N 1
ATOM 1135 C CA . LEU A 1 151 ? -6.864 -3.450 9.516 1.00 63.31 151 LEU A CA 1
ATOM 1136 C C . LEU A 1 151 ? -8.066 -2.960 8.708 1.00 63.31 151 LEU A C 1
ATOM 1138 O O . LEU A 1 151 ? -8.033 -1.839 8.206 1.00 63.31 151 LEU A O 1
ATOM 1142 N N . GLU A 1 152 ? -9.108 -3.775 8.587 1.00 65.44 152 GLU A N 1
ATOM 1143 C CA . GLU A 1 152 ? -10.366 -3.319 8.003 1.00 65.44 152 GLU A CA 1
ATOM 1144 C C .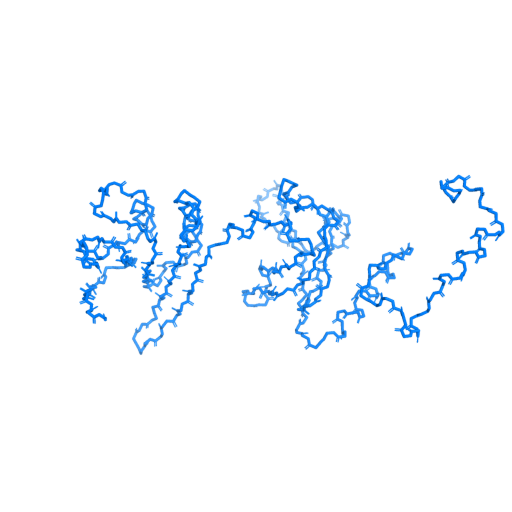 GLU A 1 152 ? -11.120 -2.514 9.062 1.00 65.44 152 GLU A C 1
ATOM 1146 O O . GLU A 1 152 ? -11.514 -3.039 10.103 1.00 65.44 152 GLU A O 1
ATOM 1151 N N . TYR A 1 153 ? -11.279 -1.216 8.817 1.00 67.38 153 TYR A N 1
ATOM 1152 C CA . TYR A 1 153 ? -12.100 -0.352 9.650 1.00 67.38 153 TYR A CA 1
ATOM 1153 C C . TYR A 1 153 ? -12.860 0.652 8.789 1.00 67.38 153 TYR A C 1
ATOM 1155 O O . TYR A 1 153 ? -12.374 1.113 7.757 1.00 67.38 153 TYR A O 1
ATOM 1163 N N . THR A 1 154 ? -14.060 1.007 9.234 1.00 61.44 154 THR A N 1
ATOM 1164 C CA . THR A 1 154 ? -14.885 2.054 8.629 1.00 61.44 154 THR A CA 1
ATOM 1165 C C . THR A 1 154 ? -15.139 3.132 9.673 1.00 61.44 154 THR A C 1
ATOM 1167 O O . THR A 1 154 ? -15.676 2.864 10.742 1.00 61.44 154 THR A O 1
ATOM 1170 N N . GLY A 1 155 ? -14.730 4.366 9.375 1.00 63.69 155 GLY A N 1
ATOM 1171 C CA . GLY A 1 155 ? -14.990 5.532 10.218 1.00 63.69 155 GLY A CA 1
ATOM 1172 C C . GLY A 1 155 ? -16.107 6.394 9.636 1.00 63.69 155 GLY A C 1
ATOM 1173 O O . GLY A 1 155 ? -15.990 6.882 8.516 1.00 63.69 155 GLY A O 1
ATOM 1174 N N . ILE A 1 156 ? -17.170 6.623 10.403 1.00 64.62 156 ILE A N 1
ATOM 1175 C CA . ILE A 1 156 ? -18.302 7.484 10.053 1.00 64.62 156 ILE A CA 1
ATOM 1176 C C . ILE A 1 156 ? -18.372 8.637 11.058 1.00 64.62 156 ILE A C 1
ATOM 1178 O O . ILE A 1 156 ? -18.511 8.430 12.263 1.00 64.62 156 ILE A O 1
ATOM 1182 N N . ALA A 1 157 ? -18.315 9.878 10.572 1.00 68.62 157 ALA A N 1
ATOM 1183 C CA . ALA A 1 157 ? -18.549 11.060 11.399 1.00 68.62 157 ALA A CA 1
ATOM 1184 C C . ALA A 1 157 ? -20.041 11.431 11.387 1.00 68.62 157 ALA A C 1
ATOM 1186 O O . ALA A 1 157 ? -20.558 11.959 10.399 1.00 68.62 157 ALA A O 1
ATOM 1187 N N . LEU A 1 158 ? -20.736 11.199 12.499 1.00 60.22 158 LEU A N 1
ATOM 1188 C CA . LEU A 1 158 ? -22.126 11.602 12.684 1.00 60.22 158 LEU A CA 1
ATOM 1189 C C . LEU A 1 158 ? -22.210 13.031 13.219 1.00 60.22 158 LEU A C 1
ATOM 1191 O O . LEU A 1 158 ? -21.639 13.379 14.254 1.00 60.22 158 LEU A O 1
ATOM 1195 N N . HIS A 1 159 ? -22.975 13.860 12.517 1.00 67.75 159 HIS A N 1
ATOM 1196 C CA . HIS A 1 159 ? -23.229 15.242 12.895 1.00 67.75 159 HIS A CA 1
ATOM 1197 C C . HIS A 1 159 ? -24.669 15.362 13.384 1.00 67.75 159 HIS A C 1
ATOM 1199 O O . HIS A 1 159 ? -25.612 15.147 12.629 1.00 67.75 159 HIS A O 1
ATOM 1205 N N . THR A 1 160 ? -24.841 15.714 14.655 1.00 67.06 160 THR A N 1
ATOM 1206 C CA . THR A 1 160 ? -26.145 16.091 15.211 1.00 67.06 160 THR A CA 1
ATOM 1207 C C . THR A 1 160 ? -26.203 17.606 15.377 1.00 67.06 160 THR A C 1
ATOM 1209 O O . THR A 1 160 ? -25.168 18.270 15.406 1.00 67.06 160 THR A O 1
ATOM 1212 N N . HIS A 1 161 ? -27.398 18.166 15.579 1.00 67.31 161 HIS A N 1
ATOM 1213 C CA . HIS A 1 161 ? -27.579 19.605 15.818 1.00 67.31 161 HIS A CA 1
ATOM 1214 C C . HIS A 1 161 ? -26.755 20.137 17.017 1.00 67.31 161 HIS A C 1
ATOM 1216 O O . HIS A 1 161 ? -26.529 21.340 17.134 1.00 67.31 161 HIS A O 1
ATOM 1222 N N . ARG A 1 162 ? -26.319 19.274 17.945 1.00 67.75 162 ARG A N 1
ATOM 1223 C CA . ARG A 1 162 ? -25.642 19.693 19.185 1.00 67.75 162 ARG A CA 1
ATOM 1224 C C . ARG A 1 162 ? -24.202 19.202 19.330 1.00 67.75 162 ARG A C 1
ATOM 1226 O O . ARG A 1 162 ? -23.458 19.825 20.082 1.00 67.75 162 ARG A O 1
ATOM 1233 N N . LYS A 1 163 ? -23.802 18.116 18.660 1.00 73.44 163 LYS A N 1
ATOM 1234 C CA . LYS A 1 163 ? -22.451 17.529 18.750 1.00 73.44 163 LYS A CA 1
ATOM 1235 C C . LYS A 1 163 ? -22.082 16.739 17.492 1.00 73.44 163 LYS A C 1
ATOM 1237 O O . LYS A 1 163 ? -22.944 16.119 16.868 1.00 73.44 163 LYS A O 1
ATOM 1242 N N . THR A 1 164 ? -20.787 16.697 17.192 1.00 76.88 164 THR A N 1
ATOM 1243 C CA . THR A 1 164 ? -20.193 15.723 16.266 1.00 76.88 164 THR A CA 1
ATOM 1244 C C . THR A 1 164 ? -19.671 14.530 17.061 1.00 76.88 164 THR A C 1
ATOM 1246 O O . THR A 1 164 ? -18.963 14.719 18.051 1.00 76.88 164 THR A O 1
ATOM 1249 N N . MET A 1 165 ? -19.997 13.324 16.612 1.00 82.56 165 MET A N 1
ATOM 1250 C CA . MET A 1 165 ? -19.501 12.062 17.155 1.00 82.56 165 MET A CA 1
ATOM 1251 C C . MET A 1 165 ? -18.852 11.249 16.036 1.00 82.56 165 MET A C 1
ATOM 1253 O O . MET A 1 165 ? -19.331 11.258 14.905 1.00 82.56 165 MET A O 1
ATOM 1257 N N . ASN A 1 166 ? -17.784 10.532 16.357 1.00 82.06 166 ASN A N 1
ATOM 1258 C CA . ASN A 1 166 ? -17.190 9.546 15.469 1.00 82.06 166 ASN A CA 1
ATOM 1259 C C . ASN A 1 166 ? -17.730 8.162 15.842 1.00 82.06 166 ASN A C 1
ATOM 1261 O O . ASN A 1 166 ? -17.723 7.795 17.015 1.00 82.06 166 ASN A O 1
ATOM 1265 N N . ILE A 1 167 ? -18.169 7.395 14.853 1.00 83.12 167 ILE A N 1
ATOM 1266 C CA . ILE A 1 167 ? -18.358 5.951 14.972 1.00 83.12 167 ILE A CA 1
ATOM 1267 C C . ILE A 1 167 ? -17.261 5.309 14.138 1.00 83.12 167 ILE A C 1
ATOM 1269 O O . ILE A 1 167 ? -17.163 5.581 12.946 1.00 83.12 167 ILE A O 1
ATOM 1273 N N . VAL A 1 168 ? -16.418 4.497 14.757 1.00 82.50 168 VAL A N 1
ATOM 1274 C CA . VAL A 1 168 ? -15.370 3.751 14.060 1.00 82.50 168 VAL A CA 1
ATOM 1275 C C . VAL A 1 168 ? -15.675 2.284 14.268 1.00 82.50 168 VAL A C 1
ATOM 1277 O O . VAL A 1 168 ? -15.522 1.806 15.373 1.00 82.50 168 VAL A O 1
ATOM 1280 N N . THR A 1 169 ? -16.145 1.589 13.243 1.00 81.12 169 THR A N 1
ATOM 1281 C CA . THR A 1 169 ? -16.304 0.132 13.295 1.00 81.12 169 THR A CA 1
ATOM 1282 C C . THR A 1 169 ? -14.999 -0.505 12.852 1.00 81.12 169 THR A C 1
ATOM 1284 O O . THR A 1 169 ? -14.560 -0.239 11.725 1.00 81.12 169 THR A O 1
ATOM 1287 N N . VAL A 1 170 ? -14.390 -1.343 13.678 1.00 81.50 170 VAL A N 1
ATOM 1288 C CA . VAL A 1 170 ? -13.295 -2.223 13.273 1.00 81.50 170 VAL A CA 1
ATOM 1289 C C . VAL A 1 170 ? -13.853 -3.641 13.098 1.00 81.50 170 VAL A C 1
ATOM 1291 O O . VAL A 1 170 ? -14.825 -4.064 13.719 1.00 81.50 170 VAL A O 1
ATOM 1294 N N . TYR A 1 171 ? -13.293 -4.372 12.140 1.00 79.12 171 TYR A N 1
ATOM 1295 C CA . TYR A 1 171 ? -13.631 -5.772 11.930 1.00 79.12 171 TYR A CA 1
ATOM 1296 C C . TYR A 1 171 ? -12.370 -6.620 12.021 1.00 79.12 171 TYR A C 1
ATOM 1298 O O . TYR A 1 171 ? -11.329 -6.286 11.439 1.00 79.12 171 TYR A O 1
ATOM 1306 N N . ARG A 1 172 ? -12.462 -7.741 12.741 1.00 78.19 172 ARG A N 1
ATOM 1307 C CA . ARG A 1 172 ? -11.418 -8.763 12.763 1.00 78.19 172 ARG A CA 1
ATOM 1308 C C . ARG A 1 172 ? -11.854 -9.986 11.946 1.00 78.19 172 ARG A C 1
ATOM 1310 O O . ARG A 1 172 ? -12.679 -10.769 12.413 1.00 78.19 172 ARG A O 1
ATOM 1317 N N . PRO A 1 173 ? -11.224 -10.261 10.791 1.00 72.44 173 PRO A N 1
ATOM 1318 C CA . PRO A 1 173 ? -11.464 -11.502 10.062 1.00 72.44 173 PRO A CA 1
ATOM 1319 C C . PRO A 1 173 ? -11.106 -12.746 10.905 1.00 72.44 173 PRO A C 1
ATOM 1321 O O . PRO A 1 173 ? -10.040 -12.758 11.530 1.00 72.44 173 PRO A O 1
ATOM 1324 N N . PRO A 1 174 ? -11.889 -13.846 10.865 1.00 70.62 174 PRO A N 1
ATOM 1325 C CA . PRO A 1 174 ? -11.596 -15.078 11.613 1.00 70.62 174 PRO A CA 1
ATOM 1326 C C . PRO A 1 174 ? -10.226 -15.694 11.302 1.00 70.62 174 PRO A C 1
ATOM 1328 O O . PRO A 1 174 ? -9.616 -16.351 12.143 1.00 70.62 174 PRO A O 1
ATOM 1331 N N . SER A 1 175 ? -9.716 -15.466 10.091 1.00 72.50 175 SER A N 1
ATOM 1332 C CA . SER A 1 175 ? -8.393 -15.915 9.646 1.00 72.50 175 SER A CA 1
ATOM 1333 C C . SER A 1 175 ? -7.231 -15.142 10.286 1.00 72.50 175 SER A C 1
ATOM 1335 O O . SER A 1 175 ? -6.076 -15.559 10.176 1.00 72.50 175 SER A O 1
ATOM 1337 N N . GLN A 1 176 ? -7.502 -14.017 10.950 1.00 73.81 176 GLN A N 1
ATOM 1338 C CA . GLN A 1 176 ? -6.487 -13.154 11.533 1.00 73.81 176 GLN A CA 1
ATOM 1339 C C . GLN A 1 176 ? -6.179 -13.544 12.981 1.00 73.81 176 GLN A C 1
ATOM 1341 O O . GLN A 1 176 ? -7.026 -13.470 13.873 1.00 73.81 176 GLN A O 1
ATOM 1346 N N . GLY A 1 177 ? -4.920 -13.896 13.245 1.00 79.19 177 GLY A N 1
ATOM 1347 C CA . GLY A 1 177 ? -4.465 -14.249 14.589 1.00 79.19 177 GLY A CA 1
ATOM 1348 C C . GLY A 1 177 ? -4.593 -13.092 15.605 1.00 79.19 177 GLY A C 1
ATOM 1349 O O . GLY A 1 177 ? -4.323 -11.942 15.241 1.00 79.19 177 GLY A O 1
ATOM 1350 N N . PRO A 1 178 ? -4.914 -13.371 16.887 1.00 81.06 178 PRO A N 1
ATOM 1351 C CA . PRO A 1 178 ? -5.134 -12.352 17.923 1.00 81.06 178 PRO A CA 1
ATOM 1352 C C . PRO A 1 178 ? -3.998 -11.339 18.091 1.00 81.06 178 PRO A C 1
ATOM 1354 O O . PRO A 1 178 ? -4.229 -10.139 18.209 1.00 81.06 178 PRO A O 1
ATOM 1357 N N . ARG A 1 179 ? -2.749 -11.817 18.051 1.00 82.00 179 ARG A N 1
ATOM 1358 C CA . ARG A 1 179 ? -1.554 -10.979 18.215 1.00 82.00 179 ARG A CA 1
ATOM 1359 C C . ARG A 1 179 ? -1.409 -9.956 17.087 1.00 82.00 179 ARG A C 1
ATOM 1361 O O . ARG A 1 179 ? -1.186 -8.780 17.341 1.00 82.00 179 ARG A O 1
ATOM 1368 N N . ILE A 1 180 ? -1.589 -10.412 15.848 1.00 77.38 180 ILE A N 1
ATOM 1369 C CA . ILE A 1 180 ? -1.508 -9.567 14.652 1.00 7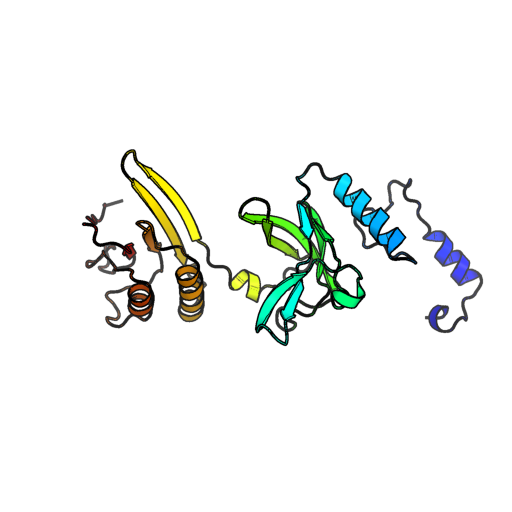7.38 180 ILE A CA 1
ATOM 1370 C C . ILE A 1 180 ? -2.618 -8.513 14.664 1.00 77.38 180 ILE A C 1
ATOM 1372 O O . ILE A 1 180 ? -2.391 -7.381 14.243 1.00 77.38 180 ILE A O 1
ATOM 1376 N N . PHE A 1 181 ? -3.811 -8.884 15.123 1.00 82.88 181 PHE A N 1
ATOM 1377 C CA . PHE A 1 181 ? -4.917 -7.951 15.283 1.00 82.88 181 PHE A CA 1
ATOM 1378 C C . PHE A 1 181 ? -4.613 -6.876 16.341 1.00 82.88 181 PHE A C 1
ATOM 1380 O O . PHE A 1 181 ? -4.752 -5.687 16.059 1.00 82.88 181 PHE A O 1
ATOM 1387 N N . LYS A 1 182 ? -4.108 -7.272 17.517 1.00 84.38 182 LYS A N 1
ATOM 1388 C CA . LYS A 1 182 ? -3.741 -6.349 18.606 1.00 84.38 182 LYS A CA 1
ATOM 1389 C C . LYS A 1 182 ? -2.717 -5.297 18.164 1.00 84.38 182 LYS A C 1
ATOM 1391 O O . LYS A 1 182 ? -2.927 -4.112 18.412 1.00 84.38 182 LYS A O 1
ATOM 1396 N N . ASP A 1 183 ? -1.653 -5.710 17.470 1.00 80.81 183 ASP A N 1
ATOM 1397 C CA . ASP A 1 183 ? -0.614 -4.794 16.965 1.00 80.81 183 ASP A CA 1
ATOM 1398 C C . ASP A 1 183 ? -1.199 -3.718 16.024 1.00 80.81 183 ASP A C 1
ATOM 1400 O O . ASP A 1 183 ? -0.754 -2.565 15.993 1.00 80.81 183 ASP A O 1
ATOM 1404 N N . ARG A 1 184 ? -2.241 -4.071 15.265 1.00 78.19 184 ARG A N 1
ATOM 1405 C CA . ARG A 1 184 ? -2.918 -3.136 14.357 1.00 78.19 184 ARG A CA 1
ATOM 1406 C C . ARG A 1 184 ? -3.889 -2.230 15.061 1.00 78.19 184 ARG A C 1
ATOM 1408 O O . ARG A 1 184 ? -3.903 -1.040 14.762 1.00 78.19 184 ARG A O 1
ATOM 1415 N N . LEU A 1 185 ? -4.674 -2.783 15.980 1.00 84.75 185 LEU A N 1
ATOM 1416 C CA . LEU A 1 185 ? -5.560 -1.987 16.808 1.00 84.75 185 LEU A CA 1
ATOM 1417 C C . LEU A 1 185 ? -4.736 -0.919 17.533 1.00 84.75 185 LEU A C 1
ATOM 1419 O O . LEU A 1 185 ? -5.070 0.251 17.440 1.00 84.75 185 LEU A O 1
ATOM 1423 N N . GLN A 1 186 ? -3.576 -1.269 18.101 1.00 85.62 186 GLN A N 1
ATOM 1424 C CA . GLN A 1 186 ? -2.636 -0.304 18.686 1.00 85.62 186 GLN A CA 1
ATOM 1425 C C . GLN A 1 186 ? -2.255 0.823 17.712 1.00 85.62 186 GLN A C 1
ATOM 1427 O O . GLN A 1 186 ? -2.264 1.997 18.088 1.00 85.62 186 GLN A O 1
ATOM 1432 N N . THR A 1 187 ? -1.944 0.492 16.459 1.00 78.88 187 THR A N 1
ATOM 1433 C CA . THR A 1 187 ? -1.597 1.491 15.433 1.00 78.88 187 THR A CA 1
ATOM 1434 C C . THR A 1 187 ? -2.782 2.411 15.111 1.00 78.88 187 THR A C 1
ATOM 1436 O O . THR A 1 187 ? -2.617 3.634 15.066 1.00 78.88 187 THR A O 1
ATOM 1439 N N . LEU A 1 188 ? -3.985 1.846 14.946 1.00 83.12 188 LEU A N 1
ATOM 1440 C CA . LEU A 1 188 ? -5.218 2.610 14.745 1.00 83.12 188 LEU A CA 1
ATOM 1441 C C . LEU A 1 188 ? -5.474 3.546 15.933 1.00 83.12 188 LEU A C 1
ATOM 1443 O O . LEU A 1 188 ? -5.620 4.750 15.732 1.00 83.12 188 LEU A O 1
ATOM 1447 N N . MET A 1 189 ? -5.442 3.028 17.163 1.00 84.50 189 MET A N 1
ATOM 1448 C CA . MET A 1 189 ? -5.685 3.811 18.380 1.00 84.50 189 MET A CA 1
ATOM 1449 C C . MET A 1 189 ? -4.684 4.959 18.552 1.00 84.50 189 MET A C 1
ATOM 1451 O O . MET A 1 189 ? -5.064 6.029 19.017 1.00 84.50 189 MET A O 1
ATOM 1455 N N . THR A 1 190 ? -3.432 4.773 18.123 1.00 81.81 190 THR A N 1
ATOM 1456 C CA . THR A 1 190 ? -2.398 5.828 18.150 1.00 81.81 190 THR A CA 1
ATOM 1457 C C . THR A 1 190 ? -2.667 6.934 17.119 1.00 81.81 190 THR A C 1
ATOM 1459 O O . THR A 1 190 ? -2.251 8.076 17.304 1.00 81.81 190 THR A O 1
ATOM 1462 N N . THR A 1 191 ? -3.356 6.609 16.022 1.00 74.88 191 THR A N 1
ATOM 1463 C CA . THR A 1 191 ? -3.623 7.534 14.906 1.00 74.88 191 THR A CA 1
ATOM 1464 C C . THR A 1 191 ? -4.973 8.242 15.047 1.00 74.88 191 THR A C 1
ATOM 1466 O O . THR A 1 191 ? -5.158 9.354 14.544 1.00 74.88 191 THR A O 1
ATOM 1469 N N . LEU A 1 192 ? -5.933 7.613 15.730 1.00 78.25 192 LEU A N 1
ATOM 1470 C CA . LEU A 1 192 ? -7.256 8.176 15.967 1.00 78.25 192 LEU A CA 1
ATOM 1471 C C . LEU A 1 192 ? -7.159 9.464 16.792 1.00 78.25 192 LEU A C 1
ATOM 1473 O O . LEU A 1 192 ? -6.643 9.490 17.907 1.00 78.25 192 LEU A O 1
ATOM 1477 N N . LYS A 1 193 ? -7.726 10.551 16.262 1.00 72.88 193 LYS A N 1
ATOM 1478 C CA . LYS A 1 193 ? -7.895 11.799 17.014 1.00 72.88 193 LYS A CA 1
ATOM 1479 C C . LYS A 1 193 ? -9.059 11.643 17.992 1.00 72.88 193 LYS A C 1
ATOM 1481 O O . LYS A 1 193 ? -10.221 11.704 17.593 1.00 72.88 193 LYS A O 1
ATOM 1486 N N . THR A 1 194 ? -8.750 11.476 19.271 1.00 72.12 194 THR A N 1
ATOM 1487 C CA . THR A 1 194 ? -9.720 11.188 20.344 1.00 72.12 194 THR A CA 1
ATOM 1488 C C . THR A 1 194 ? -10.317 12.435 21.010 1.00 72.12 194 THR A C 1
ATOM 1490 O O . THR A 1 194 ? -10.986 12.336 22.033 1.00 72.12 194 THR A O 1
ATOM 1493 N N . GLU A 1 195 ? -10.136 13.622 20.425 1.00 81.56 195 GLU A N 1
ATOM 1494 C CA . GLU A 1 195 ? -10.675 14.891 20.949 1.00 81.56 195 GLU A CA 1
ATOM 1495 C C . GLU A 1 195 ? -12.214 14.939 20.937 1.00 81.56 195 GLU A C 1
ATOM 1497 O O . GLU A 1 195 ? -12.842 15.607 21.761 1.00 81.56 195 GLU A O 1
ATOM 1502 N N . LYS A 1 196 ? -12.837 14.222 19.996 1.00 82.56 196 LYS A N 1
ATOM 1503 C CA . LYS A 1 196 ? -14.295 14.098 19.875 1.00 82.56 196 LYS A CA 1
ATOM 1504 C C . LYS A 1 196 ? -14.776 12.797 20.510 1.00 82.56 196 LYS A C 1
ATOM 1506 O O . LYS A 1 196 ? -14.026 11.819 20.582 1.00 82.56 196 LYS A O 1
ATOM 1511 N N . LEU A 1 197 ? -16.050 12.775 20.912 1.00 84.75 197 LEU A N 1
ATOM 1512 C CA . LEU A 1 197 ? -16.716 11.540 21.320 1.00 84.75 197 LEU A CA 1
ATOM 1513 C C . LEU A 1 197 ? -16.572 10.524 20.187 1.00 84.75 197 LEU A C 1
ATOM 1515 O O . LEU A 1 197 ? -16.982 10.791 19.058 1.00 84.75 197 LEU A O 1
ATOM 1519 N N . THR A 1 198 ? -15.960 9.394 20.502 1.00 87.12 198 THR A N 1
ATOM 1520 C CA . THR A 1 198 ? -15.689 8.300 19.583 1.00 87.12 198 THR A CA 1
ATOM 1521 C C . THR A 1 198 ? -16.259 7.029 20.187 1.00 87.12 198 THR A C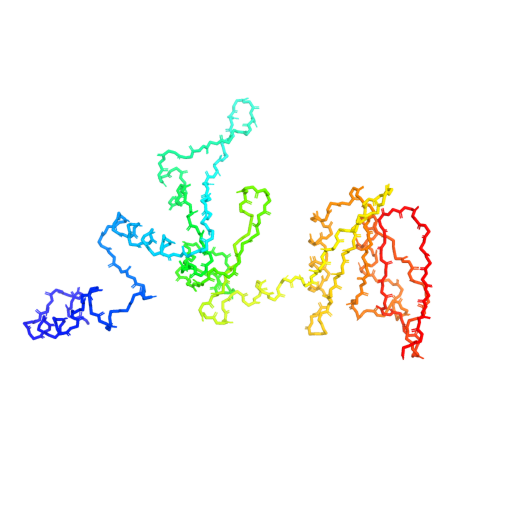 1
ATOM 1523 O O . THR A 1 198 ? -15.943 6.685 21.328 1.00 87.12 198 THR A O 1
ATOM 1526 N N . VAL A 1 199 ? -17.118 6.370 19.418 1.00 85.56 199 VAL A N 1
ATOM 1527 C CA . VAL A 1 199 ? -17.700 5.067 19.730 1.00 85.56 199 VAL A CA 1
ATOM 1528 C C . VAL A 1 199 ? -17.058 4.048 18.796 1.00 85.56 199 VAL A C 1
ATOM 1530 O O . VAL A 1 199 ? -17.045 4.257 17.583 1.00 85.56 199 VAL A O 1
ATOM 1533 N N . LEU A 1 200 ? -16.522 2.976 19.370 1.00 85.12 200 LEU A N 1
ATOM 1534 C CA . LEU A 1 200 ? -15.955 1.830 18.664 1.00 85.12 200 LEU A CA 1
ATOM 1535 C C . LEU A 1 200 ? -16.896 0.631 18.877 1.00 85.12 200 LEU A C 1
ATOM 1537 O O . LEU A 1 200 ? -16.774 -0.032 19.909 1.00 85.12 200 LEU A O 1
ATOM 1541 N N . PRO A 1 201 ? -17.909 0.410 18.020 1.00 78.69 201 PRO A N 1
ATOM 1542 C CA . PRO A 1 201 ? -18.643 -0.848 17.991 1.00 78.69 201 PRO A CA 1
ATOM 1543 C C . PRO A 1 201 ? -17.845 -1.887 17.203 1.00 78.69 201 PRO A C 1
ATOM 1545 O O . PRO A 1 201 ? -17.363 -1.597 16.108 1.00 78.69 201 PRO A O 1
ATOM 1548 N N . GLU A 1 202 ? -17.694 -3.075 17.775 1.00 75.19 202 GLU A N 1
ATOM 1549 C CA . GLU A 1 202 ? -16.626 -3.990 17.397 1.00 75.19 202 GLU A CA 1
ATOM 1550 C C . GLU A 1 202 ? -17.056 -5.453 17.357 1.00 75.19 202 GLU A C 1
ATOM 1552 O O . GLU A 1 202 ? -17.653 -5.956 18.308 1.00 75.19 202 GLU A O 1
ATOM 1557 N N . ASP A 1 203 ? -16.648 -6.137 16.284 1.00 73.25 203 ASP A N 1
ATOM 1558 C CA . ASP A 1 203 ? -16.667 -7.598 16.160 1.00 73.25 203 ASP A CA 1
ATOM 1559 C C . ASP A 1 203 ? -15.218 -8.097 16.110 1.00 73.25 203 ASP A C 1
ATOM 1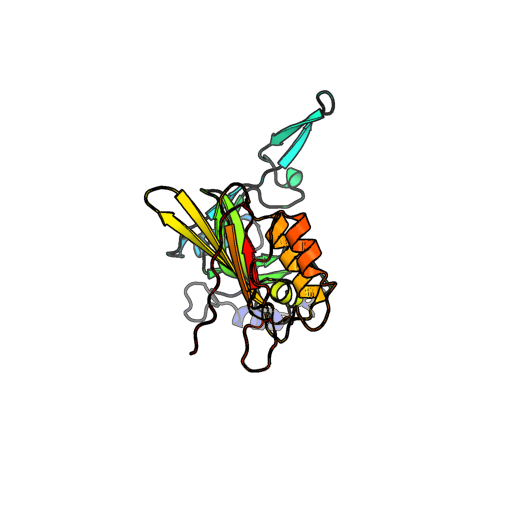561 O O . ASP A 1 203 ? -14.609 -8.326 15.056 1.00 73.25 203 ASP A O 1
ATOM 1565 N N . PHE A 1 204 ? -14.617 -8.191 17.296 1.00 77.31 204 PHE A N 1
ATOM 1566 C CA . PHE A 1 204 ? -13.285 -8.766 17.440 1.00 77.31 204 PHE A CA 1
ATOM 1567 C C . PHE A 1 204 ? -13.312 -10.296 17.502 1.00 77.31 204 PHE A C 1
ATOM 1569 O O . PHE A 1 204 ? -12.244 -10.921 17.528 1.00 77.31 204 PHE A O 1
ATOM 1576 N N . ASN A 1 205 ? -14.498 -10.907 17.585 1.00 76.62 205 ASN A N 1
ATOM 1577 C CA . ASN A 1 205 ? -14.669 -12.333 17.836 1.00 76.62 205 ASN A CA 1
ATOM 1578 C C . ASN A 1 205 ? -13.766 -12.832 18.995 1.00 76.62 205 ASN A C 1
ATOM 1580 O O . ASN A 1 205 ? -13.021 -13.810 18.867 1.00 76.62 205 ASN A O 1
ATOM 1584 N N . PHE A 1 206 ? -13.743 -12.067 20.093 1.00 83.12 206 PHE A N 1
ATOM 1585 C CA . PHE A 1 206 ? -13.116 -12.433 21.365 1.00 83.12 206 PHE A CA 1
ATOM 1586 C C . PHE A 1 206 ? -14.204 -12.523 22.421 1.00 83.12 206 PHE A C 1
ATOM 1588 O O . PHE A 1 206 ? -14.892 -11.534 22.663 1.00 83.12 206 PHE A O 1
ATOM 1595 N N . ASP A 1 207 ? -14.318 -13.675 23.073 1.00 86.75 207 ASP A N 1
ATOM 1596 C CA . ASP A 1 207 ? -15.239 -13.833 24.191 1.00 86.75 207 ASP A CA 1
ATOM 1597 C C . ASP A 1 207 ? -14.635 -13.246 25.466 1.00 86.75 207 ASP A C 1
ATOM 1599 O O . ASP A 1 207 ? -13.710 -13.826 26.033 1.00 86.75 207 ASP A O 1
ATOM 1603 N N . LEU A 1 208 ? -15.161 -12.101 25.911 1.00 87.00 208 LEU A N 1
ATOM 1604 C CA . LEU A 1 208 ? -14.680 -11.430 27.125 1.00 87.00 208 LEU A CA 1
ATOM 1605 C C . LEU A 1 208 ? -15.041 -12.162 28.423 1.00 87.00 208 LEU A C 1
ATOM 1607 O O . LEU A 1 208 ? -14.537 -11.789 29.483 1.00 87.00 208 LEU A O 1
ATOM 1611 N N . LEU A 1 209 ? -15.925 -13.163 28.364 1.00 86.50 209 LEU A N 1
ATOM 1612 C CA . LEU A 1 209 ? -16.305 -13.968 29.525 1.00 86.50 209 LEU A CA 1
ATOM 1613 C C . LEU A 1 209 ? -15.433 -15.220 29.689 1.00 86.50 209 LEU A C 1
ATOM 1615 O O . LEU A 1 209 ? -15.381 -15.764 30.790 1.00 86.50 209 LEU A O 1
ATOM 1619 N N . ASP A 1 210 ? -14.724 -15.649 28.640 1.00 84.00 210 ASP A N 1
ATOM 1620 C CA . ASP A 1 210 ? -13.856 -16.835 28.677 1.00 84.00 210 ASP A CA 1
ATOM 1621 C C . ASP A 1 210 ? -12.556 -16.567 29.458 1.00 84.00 210 ASP A C 1
ATOM 1623 O O . ASP A 1 210 ? -12.096 -17.405 30.236 1.00 84.00 210 ASP A O 1
ATOM 1627 N N . THR A 1 211 ? -11.983 -15.361 29.329 1.00 76.62 211 THR A N 1
ATOM 1628 C CA . THR A 1 211 ? -10.789 -14.957 30.092 1.00 76.62 211 THR A CA 1
ATOM 1629 C C . THR A 1 211 ? -10.926 -13.544 30.670 1.00 76.62 211 THR A C 1
ATOM 1631 O O . THR A 1 211 ? -11.138 -12.606 29.924 1.00 76.62 211 THR A O 1
ATOM 1634 N N . PRO A 1 212 ? -10.747 -13.306 31.980 1.00 63.53 212 PRO A N 1
ATOM 1635 C CA . PRO A 1 212 ? -10.946 -11.967 32.547 1.00 63.53 212 PRO A CA 1
ATOM 1636 C C . PRO A 1 212 ? -9.843 -10.962 32.162 1.00 63.53 212 PRO A C 1
ATOM 1638 O O . PRO A 1 212 ? -10.103 -9.765 32.044 1.00 63.53 212 PRO A O 1
ATOM 1641 N N . ASP A 1 213 ? -8.615 -11.438 31.931 1.00 66.62 213 ASP A N 1
ATOM 1642 C CA . ASP A 1 213 ? -7.452 -10.605 31.604 1.00 66.62 213 ASP A CA 1
ATOM 1643 C C . ASP A 1 213 ? -7.213 -10.541 30.095 1.00 66.62 213 ASP A C 1
ATOM 1645 O O . ASP A 1 213 ? -6.275 -11.118 29.539 1.00 66.62 213 ASP A O 1
ATOM 1649 N N . HIS A 1 214 ? -8.078 -9.799 29.411 1.00 80.38 214 HIS A N 1
ATOM 1650 C CA . HIS A 1 214 ? -7.901 -9.538 27.994 1.00 80.38 214 HIS A CA 1
ATOM 1651 C C . HIS A 1 214 ? -6.925 -8.386 27.744 1.00 80.38 214 HIS A C 1
ATOM 1653 O O . HIS A 1 214 ? -7.203 -7.214 28.003 1.00 80.38 214 HIS A O 1
ATOM 1659 N N . ASP A 1 215 ? -5.820 -8.721 27.088 1.00 86.31 215 ASP A N 1
ATOM 1660 C CA . ASP A 1 215 ? -4.842 -7.804 26.496 1.00 86.31 215 ASP A CA 1
ATOM 1661 C C . ASP A 1 215 ? -5.462 -6.641 25.697 1.00 86.31 215 ASP A C 1
ATOM 1663 O O . ASP A 1 215 ? -4.884 -5.554 25.612 1.00 86.31 215 ASP A O 1
ATOM 1667 N N . ILE A 1 216 ? -6.628 -6.872 25.086 1.00 87.25 216 ILE A N 1
ATOM 1668 C CA . ILE A 1 216 ? -7.355 -5.861 24.322 1.00 87.25 216 ILE A CA 1
ATOM 1669 C C . ILE A 1 216 ? -8.040 -4.826 25.217 1.00 87.25 216 ILE A C 1
ATOM 1671 O O . ILE A 1 216 ? -8.034 -3.643 24.889 1.00 87.25 216 ILE A O 1
ATOM 1675 N N . LEU A 1 217 ? -8.546 -5.229 26.387 1.00 89.69 217 LEU A N 1
ATOM 1676 C CA . LEU A 1 217 ? -9.136 -4.304 27.354 1.00 89.69 217 LEU A CA 1
ATOM 1677 C C . LEU A 1 217 ? -8.071 -3.354 27.900 1.00 89.69 217 LEU A C 1
ATOM 1679 O O . LEU A 1 217 ? -8.309 -2.151 27.980 1.00 89.69 217 LEU A O 1
ATOM 1683 N N . GLN A 1 218 ? -6.874 -3.873 28.190 1.00 91.19 218 GLN A N 1
ATOM 1684 C CA . GLN A 1 218 ? -5.739 -3.057 28.627 1.00 91.19 218 GLN A CA 1
ATOM 1685 C C . GLN A 1 218 ? -5.306 -2.063 27.542 1.00 91.19 218 GLN A C 1
ATOM 1687 O O . GLN A 1 218 ? -5.097 -0.885 27.830 1.00 91.19 218 GLN A O 1
ATOM 1692 N N . LEU A 1 219 ? -5.219 -2.519 26.287 1.00 90.62 219 LEU A N 1
ATOM 1693 C CA . LEU A 1 219 ? -4.887 -1.677 25.137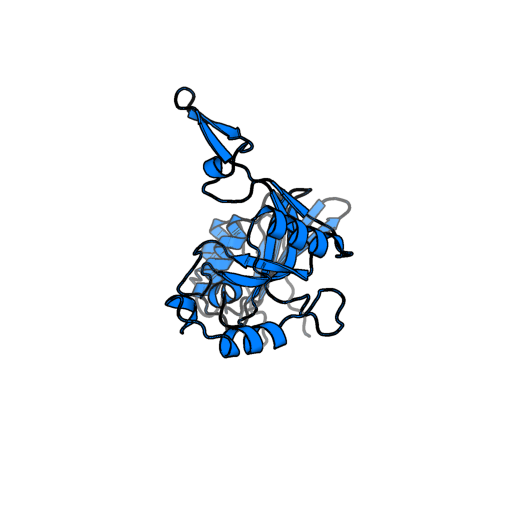 1.00 90.62 219 LEU A CA 1
ATOM 1694 C C . LEU A 1 219 ? -5.884 -0.521 24.965 1.00 90.62 219 LEU A C 1
ATOM 1696 O O . LEU A 1 219 ? -5.479 0.632 24.806 1.00 90.62 219 LEU A O 1
ATOM 1700 N N . MET A 1 220 ? -7.181 -0.826 25.006 1.00 91.69 220 MET A N 1
ATOM 1701 C CA . MET A 1 220 ? -8.242 0.166 24.841 1.00 91.69 220 MET A CA 1
ATOM 1702 C C . MET A 1 220 ? -8.259 1.158 26.009 1.00 91.69 220 MET A C 1
ATOM 1704 O O . MET A 1 220 ? -8.269 2.371 25.783 1.00 91.69 220 MET A O 1
ATOM 1708 N N . ALA A 1 221 ? -8.145 0.665 27.246 1.00 92.25 221 ALA A N 1
ATOM 1709 C CA . ALA A 1 221 ? -8.064 1.502 28.440 1.00 92.25 221 ALA A CA 1
ATOM 1710 C C . ALA A 1 221 ? -6.854 2.449 28.406 1.00 92.25 221 ALA A C 1
ATOM 1712 O O . ALA A 1 221 ? -6.987 3.622 28.754 1.00 92.25 221 ALA A O 1
ATOM 1713 N N . HIS A 1 222 ? -5.699 1.983 27.915 1.00 92.50 222 HIS A N 1
ATOM 1714 C CA . HIS A 1 222 ? -4.501 2.812 27.751 1.00 92.50 222 HIS A CA 1
ATOM 1715 C C . HIS A 1 222 ? -4.722 4.006 26.804 1.00 92.50 222 HIS A C 1
ATOM 1717 O O . HIS A 1 222 ? -4.109 5.054 26.986 1.00 92.50 222 HIS A O 1
ATOM 1723 N N . HIS A 1 223 ? -5.634 3.881 25.834 1.00 91.12 223 HIS A N 1
ATOM 1724 C CA . HIS A 1 223 ? -6.012 4.959 24.910 1.00 91.12 223 HIS A CA 1
ATOM 1725 C C . HIS A 1 223 ? -7.269 5.726 25.356 1.00 91.12 223 HIS A C 1
ATOM 1727 O O . HIS A 1 223 ? -7.848 6.482 24.575 1.00 91.12 223 HIS A O 1
ATOM 1733 N N . GLY A 1 224 ? -7.696 5.548 26.610 1.00 92.50 224 GLY A N 1
ATOM 1734 C CA . GLY A 1 224 ? -8.830 6.258 27.202 1.00 92.50 224 GLY A CA 1
ATOM 1735 C C . GLY A 1 224 ? -10.199 5.689 26.833 1.00 92.50 224 GLY A C 1
ATOM 1736 O O . GLY A 1 224 ? -11.205 6.349 27.078 1.00 92.50 224 GLY A O 1
ATOM 1737 N N . PHE A 1 225 ? -10.259 4.487 26.256 1.00 93.06 225 PHE A N 1
ATOM 1738 C CA . PHE A 1 225 ? -11.510 3.833 25.892 1.00 93.06 225 PHE A CA 1
ATOM 1739 C C . PHE A 1 225 ? -11.996 2.874 26.981 1.00 93.06 225 PHE A C 1
ATOM 1741 O O . PHE A 1 225 ? -11.238 2.086 27.541 1.00 93.06 225 PHE A O 1
ATOM 1748 N N . ARG A 1 226 ? -13.302 2.914 27.237 1.00 92.56 226 ARG A N 1
ATOM 1749 C CA . ARG A 1 226 ? -14.024 2.056 28.181 1.00 92.56 226 ARG A CA 1
ATOM 1750 C C . ARG A 1 226 ? -14.929 1.095 27.422 1.00 92.56 226 ARG A C 1
ATOM 1752 O O . ARG A 1 226 ? -15.765 1.568 26.657 1.00 92.56 226 ARG A O 1
ATOM 1759 N N . GLN A 1 227 ? -14.826 -0.203 27.706 1.00 91.94 227 GLN A N 1
ATOM 1760 C CA . GLN A 1 227 ? -15.800 -1.196 27.247 1.00 91.94 227 GLN A CA 1
ATOM 1761 C C . GLN A 1 227 ? -17.136 -1.011 27.978 1.00 91.94 227 GLN A C 1
ATOM 1763 O O . GLN A 1 227 ? -17.158 -0.862 29.201 1.00 91.94 227 GLN A O 1
ATOM 1768 N N . CYS A 1 228 ? -18.240 -0.986 27.235 1.00 91.50 228 CYS A N 1
ATOM 1769 C CA . CYS A 1 228 ? -19.575 -0.687 27.765 1.00 91.50 228 CYS A CA 1
ATOM 1770 C C . CYS A 1 228 ? -20.463 -1.921 27.935 1.00 91.50 228 CYS A C 1
ATOM 1772 O O . CYS A 1 228 ? -21.385 -1.875 28.744 1.00 91.50 228 CYS A O 1
ATOM 1774 N N . VAL A 1 229 ? -20.204 -2.996 27.190 1.00 89.38 229 VAL A N 1
ATOM 1775 C CA . VAL A 1 229 ? -20.992 -4.232 27.259 1.00 89.38 229 VAL A CA 1
ATOM 1776 C C . VAL A 1 229 ? -20.412 -5.138 28.342 1.00 89.38 229 VAL A C 1
ATOM 1778 O O . VAL A 1 229 ? -19.214 -5.418 28.332 1.00 89.38 229 VAL A O 1
ATOM 1781 N N . THR A 1 230 ? -21.246 -5.563 29.294 1.00 86.69 230 THR A N 1
ATOM 1782 C CA . THR A 1 230 ? -20.814 -6.351 30.466 1.00 86.69 230 THR A CA 1
ATOM 1783 C C . THR A 1 230 ? -21.497 -7.712 30.594 1.00 86.69 230 THR A C 1
ATOM 1785 O O . THR A 1 230 ? -21.150 -8.469 31.495 1.00 86.69 230 THR A O 1
ATOM 1788 N N . GLY A 1 231 ? -22.496 -8.008 29.760 1.00 87.56 231 GLY A N 1
ATOM 1789 C CA . GLY A 1 231 ? -23.248 -9.266 29.783 1.00 87.56 231 GLY A CA 1
ATOM 1790 C C . GLY A 1 231 ? -23.136 -10.024 28.459 1.00 87.56 231 GLY A C 1
ATOM 1791 O O . GLY A 1 231 ? -22.645 -9.449 27.493 1.00 87.56 231 GLY A O 1
ATOM 1792 N N . PRO A 1 232 ? -23.586 -11.287 28.401 1.00 89.50 232 PRO A N 1
ATOM 1793 C CA . PRO A 1 232 ? -23.606 -12.064 27.166 1.00 89.50 232 PRO A CA 1
ATOM 1794 C C . PRO A 1 232 ? -24.352 -11.363 26.032 1.00 89.50 232 PRO A C 1
ATOM 1796 O O . PRO A 1 232 ? -25.367 -10.708 26.268 1.00 89.50 232 PRO A O 1
ATOM 1799 N N . THR A 1 233 ? -23.867 -11.551 24.809 1.00 87.81 233 THR A N 1
ATOM 1800 C CA . THR A 1 233 ? -24.489 -11.029 23.584 1.00 87.81 233 THR A CA 1
ATOM 1801 C C . THR A 1 233 ? -24.918 -12.136 22.625 1.00 87.81 233 THR A C 1
ATOM 1803 O O . THR A 1 233 ? -25.482 -11.851 21.575 1.00 87.81 233 THR A O 1
ATOM 1806 N N . THR A 1 234 ? -24.703 -13.403 22.991 1.00 86.44 234 THR A N 1
ATOM 1807 C CA . THR A 1 234 ? -25.148 -14.569 22.221 1.00 86.44 234 THR A CA 1
ATOM 1808 C C . THR A 1 234 ? -26.059 -15.479 23.043 1.00 86.44 234 THR A C 1
ATOM 1810 O O . THR A 1 234 ? -25.943 -15.553 24.270 1.00 86.44 234 THR A O 1
ATOM 1813 N N . ASP A 1 235 ? -26.892 -16.268 22.358 1.00 84.50 235 ASP A N 1
ATOM 1814 C CA . ASP A 1 235 ? -27.749 -17.299 22.971 1.00 84.50 235 ASP A CA 1
ATOM 1815 C C . ASP A 1 235 ? -26.963 -18.366 23.749 1.00 84.50 235 ASP A C 1
ATOM 1817 O O . ASP A 1 235 ? -27.501 -19.044 24.623 1.00 84.50 235 ASP A O 1
ATOM 1821 N N . GLN A 1 236 ? -25.679 -18.535 23.420 1.00 84.94 236 GLN A N 1
ATOM 1822 C CA . GLN A 1 236 ? -24.779 -19.490 24.070 1.00 84.94 236 GLN A CA 1
ATOM 1823 C C . GLN A 1 236 ? -24.067 -18.898 25.295 1.00 84.94 236 GLN A C 1
ATOM 1825 O O . GLN A 1 236 ? -23.266 -19.586 25.926 1.00 84.94 236 GLN A O 1
ATOM 1830 N N . GLY A 1 237 ? -24.354 -17.644 25.652 1.00 87.88 237 GLY A N 1
ATOM 1831 C CA . GLY A 1 237 ? -23.817 -17.010 26.853 1.00 87.88 237 GLY A CA 1
ATOM 1832 C C . GLY A 1 237 ? -22.439 -16.361 26.686 1.00 87.88 237 GLY A C 1
ATOM 1833 O O . GLY A 1 237 ? -21.869 -15.943 27.690 1.00 87.88 237 GLY A O 1
ATOM 1834 N N . SER A 1 238 ? -21.911 -16.246 25.462 1.00 88.50 238 SER A N 1
ATOM 1835 C CA . SER A 1 238 ? -20.639 -15.558 25.185 1.00 88.50 238 SER A CA 1
ATOM 1836 C C . SER A 1 238 ? -20.820 -14.047 24.993 1.00 88.50 238 SER A C 1
ATOM 1838 O O . SER A 1 238 ? -21.893 -13.587 24.594 1.00 88.50 238 SER A O 1
ATOM 1840 N N . LEU A 1 239 ? -19.769 -13.265 25.268 1.00 89.38 239 LEU A N 1
ATOM 1841 C CA . LEU A 1 239 ? -19.734 -11.809 25.058 1.00 89.38 239 LEU A CA 1
ATOM 1842 C C . LEU A 1 239 ? -18.788 -11.471 23.899 1.00 89.38 239 LEU A C 1
ATOM 1844 O O . LEU A 1 239 ? -17.587 -11.261 24.101 1.00 89.38 239 LEU A O 1
ATOM 1848 N N . LEU A 1 240 ? -19.341 -11.426 22.685 1.00 87.62 240 LEU A N 1
ATOM 1849 C CA . LEU A 1 240 ? -18.584 -11.183 21.451 1.00 87.62 240 LEU A CA 1
ATOM 1850 C C . LEU A 1 240 ? -18.730 -9.754 20.924 1.00 87.62 240 LEU A C 1
ATOM 1852 O O . LEU A 1 240 ? -17.774 -9.229 20.355 1.00 87.62 240 LEU A O 1
ATOM 1856 N N . ASP A 1 241 ? -19.879 -9.115 21.152 1.00 87.31 241 ASP A N 1
ATOM 1857 C CA . ASP A 1 241 ? -20.164 -7.776 20.632 1.00 87.31 241 ASP A CA 1
ATOM 1858 C C . ASP A 1 241 ? -19.649 -6.718 21.601 1.00 87.31 241 ASP A C 1
ATOM 1860 O O . ASP A 1 241 ? -20.122 -6.581 22.736 1.00 87.31 241 ASP A O 1
ATOM 1864 N N . HIS A 1 242 ? -18.616 -5.991 21.182 1.00 88.12 242 HIS A N 1
ATOM 1865 C CA . HIS A 1 242 ? -17.919 -5.041 22.040 1.00 88.12 242 HIS A CA 1
ATOM 1866 C C . HIS A 1 242 ? -18.284 -3.606 21.659 1.00 88.12 242 HIS A C 1
ATOM 1868 O O . HIS A 1 242 ? -18.519 -3.293 20.495 1.00 88.12 242 HIS A O 1
ATOM 1874 N N . VAL A 1 243 ? -18.330 -2.707 22.644 1.00 90.44 243 VAL A N 1
ATOM 1875 C CA . VAL A 1 243 ? -18.621 -1.284 22.424 1.00 90.44 243 VAL A CA 1
ATOM 1876 C C . VAL A 1 243 ? -17.743 -0.433 23.328 1.00 90.44 243 VAL A C 1
ATOM 1878 O O . VAL A 1 243 ? -17.965 -0.342 24.538 1.00 90.44 243 VAL A O 1
ATOM 1881 N N . TYR A 1 244 ? -16.783 0.262 22.728 1.00 91.69 244 TYR A N 1
ATOM 1882 C CA . TYR A 1 244 ? -15.844 1.120 23.435 1.00 91.69 244 TYR A CA 1
ATOM 1883 C C . TYR A 1 244 ? -16.181 2.604 23.280 1.00 91.69 244 TYR A C 1
ATOM 1885 O O . TYR A 1 244 ? -16.512 3.061 22.188 1.00 91.69 244 TYR A O 1
ATOM 1893 N N . VAL A 1 245 ? -16.031 3.392 24.349 1.00 92.81 245 VAL A N 1
ATOM 1894 C CA . VAL A 1 245 ? -16.211 4.858 24.309 1.00 92.81 245 VAL A CA 1
ATOM 1895 C C . VAL A 1 245 ? -15.079 5.600 25.009 1.00 92.81 245 VAL A C 1
ATOM 1897 O O . VAL A 1 245 ? -14.607 5.161 26.055 1.00 92.81 245 VAL A O 1
ATOM 1900 N N . ASN A 1 246 ? -14.670 6.747 24.462 1.00 93.06 246 ASN A N 1
ATOM 1901 C CA . ASN A 1 246 ? -13.549 7.551 24.978 1.00 93.06 246 ASN A CA 1
ATOM 1902 C C . ASN A 1 246 ? -13.949 8.753 25.854 1.00 93.06 246 ASN A C 1
ATOM 1904 O O . ASN A 1 246 ? -13.098 9.550 26.247 1.00 93.06 246 ASN A O 1
ATOM 1908 N N . GLN A 1 247 ? -15.241 8.943 26.120 1.00 88.94 247 GLN A N 1
ATOM 1909 C CA . GLN A 1 247 ? -15.750 10.039 26.947 1.00 88.94 247 GLN A CA 1
ATOM 1910 C C . GLN A 1 247 ? -16.753 9.512 27.984 1.00 88.94 247 GLN A C 1
ATOM 1912 O O . GLN A 1 247 ? -17.357 8.452 27.781 1.00 88.94 247 GLN A O 1
ATOM 1917 N N . PRO A 1 248 ? -16.963 10.237 29.099 1.00 84.44 248 PRO A N 1
ATOM 1918 C CA . PRO A 1 248 ? -17.901 9.847 30.149 1.00 84.44 248 PRO A CA 1
ATOM 1919 C C . PRO A 1 248 ? -19.352 10.096 29.706 1.00 84.44 248 PRO A C 1
ATOM 1921 O O . PRO A 1 248 ? -20.020 11.017 30.170 1.00 84.44 248 PRO A O 1
ATOM 1924 N N . VAL A 1 249 ? -19.830 9.289 28.761 1.00 83.06 249 VAL A N 1
ATOM 1925 C CA . VAL A 1 249 ? -21.221 9.274 28.299 1.00 83.06 249 VAL A CA 1
ATOM 1926 C C . VAL A 1 249 ? -21.960 8.069 28.864 1.00 83.06 249 VAL A C 1
ATOM 1928 O O . VAL A 1 249 ? -21.398 6.978 28.977 1.00 83.06 249 VAL A O 1
ATOM 1931 N N . THR A 1 250 ? -23.233 8.247 29.201 1.00 82.88 250 THR A N 1
ATOM 1932 C CA . THR A 1 250 ? -24.112 7.116 29.505 1.00 82.88 250 THR A CA 1
ATOM 1933 C C . THR A 1 250 ? -24.367 6.350 28.214 1.00 82.88 250 THR A C 1
ATOM 1935 O O . THR A 1 250 ? -24.833 6.929 27.234 1.00 82.88 250 THR A O 1
ATOM 1938 N N . VAL A 1 251 ? -24.028 5.063 28.210 1.00 81.69 251 VAL A N 1
ATOM 1939 C CA . VAL A 1 251 ? -24.281 4.155 27.090 1.00 81.69 251 VAL A CA 1
ATOM 1940 C C . VAL A 1 251 ? -25.308 3.146 27.568 1.00 81.69 251 VAL A C 1
ATOM 1942 O O . VAL A 1 251 ? -25.088 2.490 28.584 1.00 81.69 251 VAL A O 1
ATOM 1945 N N . HIS A 1 252 ? -26.424 3.061 26.854 1.00 83.12 252 HIS A N 1
ATOM 1946 C CA . HIS A 1 252 ? -27.401 1.994 27.019 1.00 83.12 252 HIS A CA 1
ATOM 1947 C C . HIS A 1 252 ? -27.149 0.975 25.914 1.00 83.12 252 HIS A C 1
ATOM 1949 O O . HIS A 1 252 ? -27.051 1.354 24.746 1.00 83.12 252 HIS A O 1
ATOM 1955 N N . VAL A 1 253 ? -26.965 -0.281 26.308 1.00 77.50 253 VAL A N 1
ATOM 1956 C CA . VAL A 1 253 ? -26.752 -1.401 25.396 1.00 77.50 253 VAL A CA 1
ATOM 1957 C C . VAL A 1 253 ? -27.879 -2.382 25.649 1.00 77.50 253 VAL A C 1
ATOM 1959 O O . VAL A 1 253 ? -28.022 -2.860 26.772 1.00 77.50 253 VAL A O 1
ATOM 1962 N N . ASP A 1 254 ? -28.648 -2.658 24.606 1.00 80.88 254 ASP A N 1
ATOM 1963 C CA . ASP A 1 254 ? -29.716 -3.646 24.615 1.00 80.88 254 ASP A CA 1
ATOM 1964 C C . ASP A 1 254 ? -29.355 -4.736 23.603 1.00 80.88 254 ASP A C 1
ATOM 1966 O O . ASP A 1 254 ? -28.941 -4.432 22.482 1.00 80.88 254 ASP A O 1
ATOM 1970 N N . VAL A 1 255 ? -29.492 -5.999 24.008 1.00 74.31 255 VAL A N 1
ATOM 1971 C CA . VAL A 1 255 ? -29.386 -7.142 23.094 1.00 74.31 255 VAL A CA 1
ATOM 1972 C C . VAL A 1 255 ? -30.741 -7.282 22.412 1.00 74.31 255 VAL A C 1
ATOM 1974 O O . VAL A 1 255 ? -31.763 -7.413 23.085 1.00 74.31 255 VAL A O 1
ATOM 1977 N N . LEU A 1 256 ? -30.757 -7.172 21.085 1.00 75.25 256 LEU A N 1
ATOM 1978 C CA . LEU A 1 256 ? -31.967 -7.323 20.287 1.00 75.25 256 LEU A CA 1
ATOM 1979 C C . LEU A 1 256 ? -32.011 -8.741 19.730 1.00 75.25 256 LEU A C 1
ATOM 1981 O O . LEU A 1 256 ? -31.064 -9.159 19.068 1.00 75.25 256 LEU A O 1
ATOM 1985 N N . ASP A 1 257 ? -33.121 -9.439 19.959 1.00 72.12 257 ASP A N 1
ATOM 1986 C CA . ASP A 1 257 ? -33.392 -10.707 19.289 1.00 72.12 257 ASP A CA 1
ATOM 1987 C C . ASP A 1 257 ? -33.518 -10.448 17.777 1.00 72.12 257 ASP A C 1
ATOM 1989 O O . ASP A 1 257 ? -34.304 -9.593 17.347 1.00 72.12 257 ASP A O 1
ATOM 1993 N N . THR A 1 258 ? -32.728 -11.163 16.975 1.00 57.12 258 THR A N 1
ATOM 1994 C CA . THR A 1 258 ? -32.727 -11.085 15.501 1.00 57.12 258 THR A CA 1
ATOM 1995 C C . THR A 1 258 ? -33.243 -12.354 14.859 1.00 57.12 258 THR A C 1
ATOM 1997 O O . THR A 1 258 ? -32.835 -13.440 15.323 1.00 57.12 258 THR A O 1
#

Foldseek 3Di:
DCVVVVNDDPVNVVVVVVPDDDPPDPPPPLVDDDDDPDVVVVCVSLVVVLVPDPFDKAKAADWDWDQDPVPRDTDIDQDPDCVVVVNDDRIDIDGAQRKDFQQAQPDVVQVSHGGWIFGFHDFDDDVSHTDDTDTDTPDPSHCPVVVVLDWDKDWDWDDDPVFIEIEIETEDDPPDDPVSVLVSVLVVLVVDDQPGKYKYWYQNVDFCVVDVDDPVCVSQVVSQKDWDDDWAQDPVTTNRTTMIINDPDDDDDDRDDD

Secondary structure (DSSP, 8-state):
-TGGGT---HHHHHHHHTT---TTSTT--TTS----SSHHHHHHHHHHHHHT--S-EEEEE--EEEEPTTT--EEEE--SSTTTTTT--SEEEEETT-EEE--S-SBGGGTB-TT-EEEEEEEEEETTEEEEEEEEESSTTTTHHHHHT--EEEEEEEE-SS-EEEEEEEE--TTS-HHHHHHHHHHHHHHS-TTSEEEEEEE----TTT-S--HHHHHHHHTT-EE---S--STTS---EEEEESS-------PPP-

Sequence (258 aa):
MRARRATCTEDDIKLLKTGVVTSSDNTYPADALHVFKTNKEVDNHNLSHIKKSQSHIHEIKAIDKRKDVHTGQLTLVMPSKVSDTGGLREVVVVTMGARVMVTVNINVSDGLANGVCGTVVGTETTGDQVIVILVKFDSPRVGKDAIARILEYTGIALHTHRKTMNIVTVYRPPSQGPRIFKDRLQTLMTTLKTEKLTVLPEDFNFDLLDTPDHDILQLMAHHGFRQCVTGPTTDQGSLLDHVYVNQPVTVHVDVLDT

Organism: NCBI:txid230148